Protein AF-W1WV99-F1 (afdb_monomer_lite)

Foldseek 3Di:
DVVCVVCVVVVCCQQCPPPHLNNVVVDPVDDPCVSPPDVVVVQVVVCVVVVHGDDPDPPDDDQQCPPPPLFGAADFQDPVDPVSVVVLVVLLVVLQPDAFEFEDDAPDDDDDDDWDFQAFPVDRVRGNHTYDDDDPVVVVRRQVVQQVCLVVLLPPWLLVLLVVLLVVLVVLSVCLSSLLSLCCRQLVDDSVVSRVLSSLLSVLSRNLSSCSNPPDDSVPQPAPEEDEQEEESNSQRNSQSNSCSNNSSSSYRYDGDYDPSRRRSSRVD

Sequence (269 aa):
HETLLAYLVRRLLENGANTSFVNRIADTSLPLDELVADPVTAVEKLAQQEGQTGLPHPKIPLPRDLYGHGRDNSAGLDLANEHRLASLSSALLNSALQKWQALPMLEQPVAAGEMSPVINPAEPKDIVGYVREATPREVEQALESAVNNAPIWFATPPVERAAILHRAAVLMESQMQQLIGILVREAGKTFSNAIAEVREAVDFLHYYAGQVRDDFANETHRPLGPVVCISPWNFPLAIFTGQIAAALAAGNSGLAKPAEQSPLIAAQG

Organism: NCBI:txid1403943

pLDDT: mean 95.0, std 4.79, range [64.62, 98.88]

Radius of gyration: 25.82 Å; chains: 1; bounding box: 67×62×65 Å

Secondary structure (DSSP, 8-state):
-HHHHHHHHHHHHHHHSTT-HHHHHH-TTS-HHHHS--HHHHHHHHHHHHSSTTPPPTTS--GGGTTTTS-PPPP---TT-HHHHHHHHHHHHHHHHS-EEE----SSPPPP---EEEE-TT-TT-EEEEE-PPPHHHHHHHHHHHHHHHHHHHHS-HHHHHHHHHHHHHHHHHTHHHHHHHHHHHH---HHHHHHHHHHHHHHHHHHHHHHHHH--TTT----S-EEEE--SSSTTHHHHHHHHHHHHTT--EEEE--TT-HHHHHH-

InterPro domains:
  IPR002872 Proline dehydrogenase domain [PF01619] (1-24)
  IPR015590 Aldehyde dehydrogenase domain [PF00171] (114-267)
  IPR016161 Aldehyde/histidinol dehydrogenase [SSF53720] (111-267)
  IPR016162 Aldehyde dehydrogenase, N-terminal [G3DSA:3.40.605.10] (84-268)
  IPR029041 FAD-linked oxidoreductase-like [SSF51730] (1-73)
  IPR050485 Proline metabolism enzyme [PTHR42862] (70-268)

Structure (mmCIF, N/CA/C/O backbone):
data_AF-W1WV99-F1
#
_entry.id   AF-W1WV99-F1
#
loop_
_atom_site.group_PDB
_atom_site.id
_atom_site.type_symbol
_atom_site.label_atom_id
_atom_site.label_alt_id
_atom_site.label_comp_id
_atom_site.label_asym_id
_atom_site.label_entity_id
_atom_site.label_seq_id
_atom_site.pdbx_PDB_ins_code
_atom_site.Cartn_x
_atom_site.Cartn_y
_atom_site.Cartn_z
_atom_site.occupancy
_atom_site.B_iso_or_equiv
_atom_site.auth_seq_id
_atom_site.auth_comp_id
_atom_site.auth_asym_id
_atom_site.auth_atom_id
_atom_site.pdbx_PDB_model_num
ATOM 1 N N . HIS A 1 1 ? -26.320 37.049 10.095 1.00 64.62 1 HIS A N 1
ATOM 2 C CA . HIS A 1 1 ? -27.090 35.794 9.939 1.00 64.62 1 HIS A CA 1
ATOM 3 C C . HIS A 1 1 ? -26.266 34.701 9.256 1.00 64.62 1 HIS A C 1
ATOM 5 O O . HIS A 1 1 ? -26.236 33.594 9.770 1.00 64.62 1 HIS A O 1
ATOM 11 N N . GLU A 1 2 ? -25.537 34.999 8.178 1.00 71.12 2 GLU A N 1
ATOM 12 C CA . GLU A 1 2 ? -24.730 34.022 7.419 1.00 71.12 2 GLU A CA 1
ATOM 13 C C . GLU A 1 2 ? -23.647 33.295 8.249 1.00 71.12 2 GLU A C 1
ATOM 15 O O . GLU A 1 2 ? -23.565 32.071 8.229 1.00 71.12 2 GLU A O 1
ATOM 20 N N . THR A 1 3 ? -22.898 34.011 9.094 1.00 72.44 3 THR A N 1
ATOM 21 C CA . THR A 1 3 ? -21.824 33.429 9.929 1.00 72.44 3 THR A CA 1
ATOM 22 C C . THR A 1 3 ? -22.327 32.480 11.030 1.00 72.44 3 THR A C 1
ATOM 24 O O . THR A 1 3 ? -21.606 31.578 11.449 1.00 72.44 3 THR A O 1
ATOM 27 N N . LEU A 1 4 ? -23.569 32.656 11.498 1.00 78.44 4 LEU A N 1
ATOM 28 C CA . LEU A 1 4 ? -24.210 31.785 12.497 1.00 78.44 4 LEU A CA 1
ATOM 29 C C . LEU A 1 4 ? -24.543 30.414 11.895 1.00 78.44 4 LEU A C 1
ATOM 31 O O . LEU A 1 4 ? -24.336 29.387 12.540 1.00 78.44 4 LEU A O 1
ATOM 35 N N . LEU A 1 5 ? -25.065 30.404 10.665 1.00 81.94 5 LEU A N 1
ATOM 36 C CA . LEU A 1 5 ? -25.546 29.189 10.007 1.00 81.94 5 LEU A CA 1
ATOM 37 C C . LEU A 1 5 ? -24.414 28.187 9.761 1.00 81.94 5 LEU A C 1
ATOM 39 O O . LEU A 1 5 ? -24.633 26.987 9.900 1.00 81.94 5 LEU A O 1
ATOM 43 N N . ALA A 1 6 ? -23.197 28.679 9.514 1.00 83.81 6 ALA A N 1
ATOM 44 C CA . ALA A 1 6 ? -22.012 27.850 9.298 1.00 83.81 6 ALA A CA 1
ATOM 45 C C . ALA A 1 6 ? -21.687 26.905 10.475 1.00 83.81 6 ALA A C 1
ATOM 47 O O . ALA A 1 6 ? -21.142 25.826 10.259 1.00 83.81 6 ALA A O 1
ATOM 48 N N . TYR A 1 7 ? -22.045 27.271 11.712 1.00 87.19 7 TYR A N 1
ATOM 49 C CA . TYR A 1 7 ? -21.769 26.467 12.915 1.00 87.19 7 TYR A CA 1
ATOM 50 C C . TYR A 1 7 ? -23.029 25.958 13.620 1.00 87.19 7 TYR A C 1
ATOM 52 O O . TYR A 1 7 ? -22.929 25.258 14.633 1.00 87.19 7 TYR A O 1
ATOM 60 N N . LEU A 1 8 ? -24.212 26.292 13.098 1.00 88.81 8 LEU A N 1
ATOM 61 C CA . LEU A 1 8 ? -25.483 25.996 13.749 1.00 88.81 8 LEU A CA 1
ATOM 62 C C . LEU A 1 8 ? -25.689 24.489 13.933 1.00 88.81 8 LEU A C 1
ATOM 64 O O . LEU A 1 8 ? -26.068 24.066 15.017 1.00 88.81 8 LEU A O 1
ATOM 68 N N . VAL A 1 9 ? -25.367 23.669 12.927 1.00 88.62 9 VAL A N 1
ATOM 69 C CA . VAL A 1 9 ? -25.530 22.205 13.010 1.00 88.62 9 VAL A CA 1
ATOM 70 C C . VAL A 1 9 ? -24.693 21.610 14.144 1.00 88.62 9 VAL A C 1
ATOM 72 O O . VAL A 1 9 ? -25.219 20.847 14.949 1.00 88.62 9 VAL A O 1
ATOM 75 N N . ARG A 1 10 ? -23.418 22.006 14.282 1.00 90.31 10 ARG A N 1
ATOM 76 C CA . ARG A 1 10 ? -22.571 21.543 15.396 1.00 90.31 10 ARG A CA 1
ATOM 77 C C . ARG A 1 10 ? -23.160 21.960 16.743 1.00 90.31 10 ARG A C 1
ATOM 79 O O . ARG A 1 10 ? -23.242 21.141 17.650 1.00 90.31 10 ARG A O 1
ATOM 86 N N . ARG A 1 11 ? -23.630 23.207 16.848 1.00 88.00 11 ARG A N 1
ATOM 87 C CA . ARG A 1 11 ? -24.239 23.737 18.076 1.00 88.00 11 ARG A CA 1
ATOM 88 C C . ARG A 1 11 ? -25.535 23.014 18.456 1.00 88.00 11 ARG A C 1
ATOM 90 O O . ARG A 1 11 ? -25.814 22.844 19.639 1.00 88.00 11 ARG A O 1
ATOM 97 N N . LEU A 1 12 ? -26.317 22.589 17.465 1.00 88.88 12 LEU A N 1
ATOM 98 C CA . LEU A 1 12 ? -27.511 21.774 17.682 1.00 88.88 12 LEU A CA 1
ATOM 99 C C . LEU A 1 12 ? -27.139 20.363 18.149 1.00 88.88 12 LEU A C 1
ATOM 101 O O . LEU A 1 12 ? -27.762 19.863 19.076 1.00 88.88 12 LEU A O 1
ATOM 105 N N . LEU A 1 13 ? -26.095 19.748 17.583 1.00 89.06 13 LEU A N 1
ATOM 106 C CA . LEU A 1 13 ? -25.625 18.425 18.010 1.00 89.06 13 LEU A CA 1
ATOM 107 C C . LEU A 1 13 ? -25.079 18.417 19.447 1.00 89.06 13 LEU A C 1
ATOM 109 O O . LEU A 1 13 ? -25.306 17.443 20.160 1.00 89.06 13 LEU A O 1
ATOM 113 N N . GLU A 1 14 ? -24.431 19.499 19.898 1.00 87.75 14 GLU A N 1
ATOM 114 C CA . GLU A 1 14 ? -23.947 19.644 21.286 1.00 87.75 14 GLU A CA 1
ATOM 115 C C . GLU A 1 14 ? -25.072 19.412 22.319 1.00 87.75 14 GLU A C 1
ATOM 117 O O . GLU A 1 14 ? -24.870 18.748 23.337 1.00 87.75 14 GLU A O 1
ATOM 122 N N . ASN A 1 15 ? -26.281 19.909 22.035 1.00 87.69 15 ASN A N 1
ATOM 123 C CA . ASN A 1 15 ? -27.416 19.850 22.962 1.00 87.69 15 ASN A CA 1
ATOM 124 C C . ASN A 1 15 ? -28.515 18.858 22.559 1.00 87.69 15 ASN A C 1
ATOM 126 O O . ASN A 1 15 ? -29.364 18.546 23.384 1.00 87.69 15 ASN A O 1
ATOM 130 N N . GLY A 1 16 ? -28.513 18.377 21.314 1.00 85.50 16 GLY A N 1
ATOM 131 C CA . GLY A 1 16 ? -29.555 17.515 20.748 1.00 85.50 16 GLY A CA 1
ATOM 132 C C . GLY A 1 16 ? -29.172 16.040 20.622 1.00 85.50 16 GLY A C 1
ATOM 133 O O . GLY A 1 16 ? -29.982 15.242 20.163 1.00 85.50 16 GLY A O 1
ATOM 134 N N . ALA A 1 17 ? -27.948 15.651 20.990 1.00 87.94 17 ALA A N 1
ATOM 135 C CA . ALA A 1 17 ? -27.555 14.243 21.000 1.00 87.94 17 ALA A CA 1
ATOM 136 C C . ALA A 1 17 ? -28.306 13.451 22.088 1.00 87.94 17 ALA A C 1
ATOM 138 O O . ALA A 1 17 ? -28.553 13.966 23.176 1.00 87.94 17 ALA A O 1
ATOM 139 N N . ASN A 1 18 ? -28.587 12.164 21.845 1.00 86.31 18 ASN A N 1
ATOM 140 C CA . ASN A 1 18 ? -29.279 11.284 22.806 1.00 86.31 18 ASN A CA 1
ATOM 141 C C . ASN A 1 18 ? -28.578 11.193 24.173 1.00 86.31 18 ASN A C 1
ATOM 143 O O . ASN A 1 18 ? -29.222 10.976 25.193 1.00 86.31 18 ASN A O 1
ATOM 147 N N . THR A 1 19 ? -27.258 11.373 24.199 1.00 86.19 19 THR A N 1
ATOM 148 C CA . THR A 1 19 ? -26.443 11.374 25.419 1.00 86.19 19 THR A CA 1
ATOM 149 C C . THR A 1 19 ? -26.294 12.762 26.053 1.00 86.19 19 THR A C 1
ATOM 151 O O . THR A 1 19 ? -25.764 12.860 27.158 1.00 86.19 19 THR A O 1
ATOM 154 N N . SER A 1 20 ? -26.753 13.833 25.393 1.00 90.50 20 SER A N 1
ATOM 155 C CA . SER A 1 20 ? -26.652 15.204 25.899 1.00 90.50 20 SER A CA 1
ATOM 156 C C . SER A 1 20 ? -27.631 15.444 27.043 1.00 90.50 20 SER A C 1
ATOM 158 O O . SER A 1 20 ? -28.805 15.084 26.961 1.00 90.50 20 SER A O 1
ATOM 160 N N . PHE A 1 21 ? -27.163 16.109 28.099 1.00 89.06 21 PHE A N 1
ATOM 161 C CA . PHE A 1 21 ? -27.989 16.444 29.257 1.00 89.06 21 PHE A CA 1
ATOM 162 C C . PHE A 1 21 ? -29.213 17.289 28.875 1.00 89.06 21 PHE A C 1
ATOM 164 O O . PHE A 1 21 ? -30.310 17.014 29.347 1.00 89.06 21 PHE A O 1
ATOM 171 N N . VAL A 1 22 ? -29.047 18.278 27.985 1.00 88.12 22 VAL A N 1
ATOM 172 C CA . VAL A 1 22 ? -30.139 19.171 27.550 1.00 88.12 22 VAL A CA 1
ATOM 173 C C . VAL A 1 22 ? -31.230 18.406 26.796 1.00 88.12 22 VAL A C 1
ATOM 175 O O . VAL A 1 22 ? -32.411 18.688 26.972 1.00 88.12 22 VAL A O 1
ATOM 178 N N . ASN A 1 23 ? -30.854 17.406 25.997 1.00 87.75 23 ASN A N 1
ATOM 179 C CA . ASN A 1 23 ? -31.823 16.538 25.338 1.00 87.75 23 ASN A CA 1
ATOM 180 C C . ASN A 1 23 ? -32.520 15.613 26.348 1.00 87.75 23 ASN A C 1
ATOM 182 O O . ASN A 1 23 ? -33.738 15.477 26.331 1.00 87.75 23 ASN A O 1
ATOM 186 N N . ARG A 1 24 ? -31.754 15.018 27.272 1.00 88.44 24 ARG A N 1
ATOM 187 C CA . ARG A 1 24 ? -32.279 14.072 28.267 1.00 88.44 24 ARG A CA 1
ATOM 188 C C . ARG A 1 24 ? -33.188 14.729 29.313 1.00 88.44 24 ARG A C 1
ATOM 190 O O . ARG A 1 24 ? -34.138 14.095 29.742 1.00 88.44 24 ARG A O 1
ATOM 197 N N . ILE A 1 25 ? -32.948 15.984 29.705 1.00 89.31 25 ILE A N 1
ATOM 198 C CA . ILE A 1 25 ? -33.825 16.709 30.648 1.00 89.31 25 ILE A CA 1
ATOM 199 C C . ILE A 1 25 ? -35.161 17.119 30.011 1.00 89.31 25 ILE A C 1
ATOM 201 O O . ILE A 1 25 ? -36.158 17.275 30.712 1.00 89.31 25 ILE A O 1
ATOM 205 N N . ALA A 1 26 ? -35.188 17.302 28.688 1.00 87.00 26 ALA A N 1
ATOM 206 C CA . ALA A 1 26 ? -36.416 17.577 27.948 1.00 87.00 26 ALA A CA 1
ATOM 207 C C . ALA A 1 26 ? -37.270 16.311 27.740 1.00 87.00 26 ALA A C 1
ATOM 209 O O . ALA A 1 26 ? -38.468 16.420 27.472 1.00 87.00 26 ALA A O 1
ATOM 210 N N . ASP A 1 27 ? -36.675 15.123 27.873 1.00 87.56 27 ASP A N 1
ATOM 211 C CA . ASP A 1 27 ? -37.365 13.843 27.759 1.00 87.56 27 ASP A CA 1
ATOM 212 C C . ASP A 1 27 ? -38.052 13.464 29.079 1.00 87.56 27 ASP A C 1
ATOM 214 O O . ASP A 1 27 ? -37.446 12.945 30.016 1.00 87.56 27 ASP A O 1
ATOM 218 N N . THR A 1 28 ? -39.364 13.689 29.135 1.00 86.94 28 THR A N 1
ATOM 219 C CA . THR A 1 28 ? -40.200 13.381 30.305 1.00 86.94 28 THR A CA 1
ATOM 220 C C . THR A 1 28 ? -40.332 11.885 30.615 1.00 86.94 28 THR A C 1
ATOM 222 O O . THR A 1 28 ? -40.925 11.538 31.634 1.00 86.94 28 THR A O 1
ATOM 225 N N . SER A 1 29 ? -39.838 10.995 29.745 1.00 90.94 29 SER A N 1
ATOM 226 C CA . SER A 1 29 ? -39.861 9.546 29.980 1.00 90.94 29 SER A CA 1
ATOM 227 C C . SER A 1 29 ? -38.686 9.043 30.829 1.00 90.94 29 SER A C 1
ATOM 229 O O . SER A 1 29 ? -38.757 7.928 31.350 1.00 90.94 29 SER A O 1
ATOM 231 N N . LEU A 1 30 ? -37.632 9.851 31.010 1.00 85.25 30 LEU A N 1
ATOM 232 C CA . LEU A 1 30 ? -36.450 9.477 31.786 1.00 85.25 30 LEU A CA 1
ATOM 233 C C . LEU A 1 30 ? -36.628 9.773 33.289 1.00 85.25 30 LEU A C 1
ATOM 235 O O . LEU A 1 30 ? -37.043 10.876 33.656 1.00 85.25 30 LEU A O 1
ATOM 239 N N . PRO A 1 31 ? -36.276 8.834 34.189 1.00 90.06 31 PRO A N 1
ATOM 240 C CA . PRO A 1 31 ? -36.283 9.083 35.628 1.00 90.06 31 PRO A CA 1
ATOM 241 C C . PRO A 1 31 ? -35.288 10.180 36.025 1.00 90.06 31 PRO A C 1
ATOM 243 O O . PRO A 1 31 ? -34.151 10.204 35.552 1.00 90.06 31 PRO A O 1
ATOM 246 N N . LEU A 1 32 ? -35.677 11.047 36.967 1.00 86.88 32 LEU A N 1
ATOM 247 C CA . LEU A 1 32 ? -34.812 12.133 37.444 1.00 86.88 32 LEU A CA 1
ATOM 248 C C . LEU A 1 32 ? -33.507 11.603 38.065 1.00 86.88 32 LEU A C 1
ATOM 250 O O . LEU A 1 32 ? -32.446 12.188 37.855 1.00 86.88 32 LEU A O 1
ATOM 254 N N . ASP A 1 33 ? -33.583 10.468 38.764 1.00 88.69 33 ASP A N 1
ATOM 255 C CA . ASP A 1 33 ? -32.438 9.804 39.400 1.00 88.69 33 ASP A CA 1
ATOM 256 C C . ASP A 1 33 ? -31.357 9.392 38.384 1.00 88.69 33 ASP A C 1
ATOM 258 O O . ASP A 1 33 ? -30.172 9.397 38.709 1.00 88.69 33 ASP A O 1
ATOM 262 N N . GLU A 1 34 ? -31.727 9.103 37.129 1.00 86.31 34 GLU A N 1
ATOM 263 C CA . GLU A 1 34 ? -30.762 8.794 36.063 1.00 86.31 34 GLU A CA 1
ATOM 264 C C . GLU A 1 34 ? -30.042 10.034 35.514 1.00 86.31 34 GLU A C 1
ATOM 266 O O . GLU A 1 34 ? -28.968 9.911 34.916 1.00 86.31 34 GLU A O 1
ATOM 271 N N . LEU A 1 35 ? -30.632 11.223 35.667 1.00 86.19 35 LEU A N 1
ATOM 272 C CA . LEU A 1 35 ? -30.038 12.491 35.228 1.00 86.19 35 LEU A CA 1
ATOM 273 C C . LEU A 1 35 ? -29.029 13.031 36.243 1.00 86.19 35 LEU A C 1
ATOM 275 O O . LEU A 1 35 ? -28.089 13.721 35.854 1.00 86.19 35 LEU A O 1
ATOM 279 N N . VAL A 1 36 ? -29.231 12.722 37.527 1.00 90.75 36 VAL A N 1
ATOM 280 C CA . VAL A 1 36 ? -28.362 13.143 38.639 1.00 90.75 36 VAL A CA 1
ATOM 281 C C . VAL A 1 36 ? -27.424 12.033 39.120 1.00 90.75 36 VAL A C 1
ATOM 283 O O . VAL A 1 36 ? -26.732 12.206 40.123 1.00 90.75 36 VAL A O 1
ATOM 286 N N . ALA A 1 37 ? -27.397 10.897 38.416 1.00 90.88 37 ALA A N 1
ATOM 287 C CA . ALA A 1 37 ? -26.504 9.788 38.715 1.00 90.88 37 ALA A CA 1
ATOM 288 C C . ALA A 1 37 ? -25.034 10.232 38.660 1.00 90.88 37 ALA A C 1
ATOM 290 O O . ALA A 1 37 ? -24.609 10.915 37.726 1.00 90.88 37 ALA A O 1
ATOM 291 N N . ASP A 1 38 ? -24.251 9.808 39.652 1.00 94.62 38 ASP A N 1
ATOM 292 C CA . ASP A 1 38 ? -22.822 10.102 39.711 1.00 94.62 38 ASP A CA 1
ATOM 293 C C . ASP A 1 38 ? -22.061 9.337 38.605 1.00 94.62 38 ASP A C 1
ATOM 295 O O . ASP A 1 38 ? -22.047 8.097 38.611 1.00 94.62 38 ASP A O 1
ATOM 299 N N . PRO A 1 39 ? -21.404 10.040 37.660 1.00 93.25 39 PRO A N 1
ATOM 300 C CA . PRO A 1 39 ? -20.663 9.397 36.583 1.00 93.25 39 PRO A CA 1
ATOM 301 C C . PRO A 1 39 ? -19.473 8.569 37.084 1.00 93.25 39 PRO A C 1
ATOM 303 O O . PRO A 1 39 ? -19.094 7.617 36.405 1.00 93.25 39 PRO A O 1
ATOM 306 N N . VAL A 1 40 ? -18.900 8.876 38.255 1.00 95.12 40 VAL A N 1
ATOM 307 C CA . VAL A 1 40 ? -17.794 8.089 38.828 1.00 95.12 40 VAL A CA 1
ATOM 308 C C . VAL A 1 40 ? -18.295 6.702 39.215 1.00 95.12 40 VAL A C 1
ATOM 310 O O . VAL A 1 40 ? -17.784 5.702 38.713 1.00 95.12 40 VAL A O 1
ATOM 313 N N . THR A 1 41 ? -19.373 6.641 40.001 1.00 94.25 41 THR A N 1
ATOM 314 C CA . THR A 1 41 ? -20.023 5.377 40.378 1.00 94.25 41 THR A CA 1
ATOM 315 C C . THR A 1 41 ? -20.473 4.572 39.147 1.00 94.25 41 THR A C 1
ATOM 317 O O . THR A 1 41 ? -20.348 3.345 39.112 1.00 94.25 41 THR A O 1
ATOM 320 N N . ALA A 1 42 ? -20.977 5.242 38.103 1.00 91.69 42 ALA A N 1
ATOM 321 C CA . ALA A 1 42 ? -21.374 4.582 36.859 1.00 91.69 42 ALA A CA 1
ATOM 322 C C . ALA A 1 42 ? -20.183 3.926 36.136 1.00 91.69 42 ALA A C 1
ATOM 324 O O . ALA A 1 42 ? -20.289 2.779 35.697 1.00 91.69 42 ALA A O 1
ATOM 325 N N . VAL A 1 43 ? -19.046 4.623 36.051 1.00 93.81 43 VAL A N 1
ATOM 326 C CA . VAL A 1 43 ? -17.809 4.095 35.454 1.00 93.81 43 VAL A CA 1
ATOM 327 C C . VAL A 1 43 ? -17.241 2.938 36.277 1.00 93.81 43 VAL A C 1
ATOM 329 O O . VAL A 1 43 ? -16.825 1.938 35.699 1.00 93.81 43 VAL A O 1
ATOM 332 N N . GLU A 1 44 ? -17.266 3.016 37.608 1.00 94.50 44 GLU A N 1
ATOM 333 C CA . GLU A 1 44 ? -16.823 1.921 38.483 1.00 94.50 44 GLU A CA 1
ATOM 334 C C . GLU A 1 44 ? -17.686 0.664 38.317 1.00 94.50 44 GLU A C 1
ATOM 336 O O . GLU A 1 44 ? -17.164 -0.451 38.246 1.00 94.50 44 GLU A O 1
ATOM 341 N N . LYS A 1 45 ? -19.008 0.830 38.197 1.00 93.12 45 LYS A N 1
ATOM 342 C CA . LYS A 1 45 ? -19.931 -0.282 37.947 1.00 93.12 45 LYS A CA 1
ATOM 343 C C . LYS A 1 45 ? -19.694 -0.920 36.577 1.00 93.12 45 LYS A C 1
ATOM 345 O O . LYS A 1 45 ? -19.688 -2.146 36.485 1.00 93.12 45 LYS A O 1
ATOM 350 N N . LEU A 1 46 ? -19.480 -0.113 35.536 1.00 92.06 46 LEU A N 1
ATOM 351 C CA . LEU A 1 46 ? -19.108 -0.613 34.208 1.00 92.06 46 LEU A CA 1
ATOM 352 C C . LEU A 1 46 ? -17.784 -1.376 34.267 1.00 92.06 46 LEU A C 1
ATOM 354 O O . LEU A 1 46 ? -17.717 -2.499 33.787 1.00 92.06 46 LEU A O 1
ATOM 358 N N . ALA A 1 47 ? -16.775 -0.844 34.958 1.00 93.38 47 ALA A N 1
ATOM 359 C CA . ALA A 1 47 ? -15.492 -1.519 35.125 1.00 93.38 47 ALA A CA 1
ATOM 360 C C . ALA A 1 47 ? -15.618 -2.885 35.821 1.00 93.38 47 ALA A C 1
ATOM 362 O O . ALA A 1 47 ? -14.939 -3.834 35.436 1.00 93.38 47 ALA A O 1
ATOM 363 N N . GLN A 1 48 ? -16.506 -3.021 36.815 1.00 93.62 48 GLN A N 1
ATOM 364 C CA . GLN A 1 48 ? -16.791 -4.313 37.454 1.00 93.62 48 GLN A CA 1
ATOM 365 C C . GLN A 1 48 ? -17.460 -5.312 36.500 1.00 93.62 48 GLN A C 1
ATOM 367 O O . GLN A 1 48 ? -17.196 -6.508 36.589 1.00 93.62 48 GLN A O 1
ATOM 372 N N . GLN A 1 49 ? -18.329 -4.837 35.604 1.00 92.25 49 GLN A N 1
ATOM 373 C CA . GLN A 1 49 ? -19.031 -5.675 34.626 1.00 92.25 49 GLN A CA 1
ATOM 374 C C . GLN A 1 49 ? -18.129 -6.085 33.460 1.00 92.25 49 GLN A C 1
ATOM 376 O O . GLN A 1 49 ? -18.173 -7.227 33.011 1.00 92.25 49 GLN A O 1
ATOM 381 N N . GLU A 1 50 ? -17.319 -5.150 32.977 1.00 91.56 50 GLU A N 1
ATOM 382 C CA . GLU A 1 50 ? -16.454 -5.306 31.810 1.00 91.56 50 GLU A CA 1
ATOM 383 C C . GLU A 1 50 ? -15.069 -5.867 32.170 1.00 91.56 50 GLU A C 1
ATOM 385 O O . GLU A 1 50 ? -14.310 -6.275 31.295 1.00 91.56 50 GLU A O 1
ATOM 390 N N . GLY A 1 51 ? -14.730 -5.911 33.462 1.00 93.00 51 GLY A N 1
ATOM 391 C CA . GLY A 1 51 ? -13.455 -6.411 33.979 1.00 93.00 51 GLY A CA 1
ATOM 392 C C . GLY A 1 51 ? -12.300 -5.408 33.908 1.00 93.00 51 GLY A C 1
ATOM 393 O O . GLY A 1 51 ? -11.212 -5.705 34.403 1.00 93.00 51 GLY A O 1
ATOM 394 N N . GLN A 1 52 ? -12.511 -4.224 33.324 1.00 93.69 52 GLN A N 1
ATOM 395 C CA . GLN A 1 52 ? -11.511 -3.164 33.218 1.00 93.69 52 GLN A CA 1
ATOM 396 C C . GLN A 1 52 ? -12.167 -1.782 33.107 1.00 93.69 52 GLN A C 1
ATOM 398 O O . GLN A 1 52 ? -13.184 -1.610 32.444 1.00 93.69 52 GLN A O 1
ATOM 403 N N . THR A 1 53 ? -11.550 -0.769 33.715 1.00 93.25 53 THR A N 1
ATOM 404 C CA . THR A 1 53 ? -11.988 0.626 33.580 1.00 93.25 53 THR A CA 1
ATOM 405 C C . THR A 1 53 ? -11.559 1.225 32.241 1.00 93.25 53 THR A C 1
ATOM 407 O O . THR A 1 53 ? -10.387 1.150 31.875 1.00 93.25 53 THR A O 1
ATOM 410 N N . GLY A 1 54 ? -12.483 1.916 31.565 1.00 91.38 54 GLY A N 1
ATOM 411 C CA . GLY A 1 54 ? -12.166 2.779 30.422 1.00 91.38 54 GLY A CA 1
ATOM 412 C C . GLY A 1 54 ? -11.988 2.046 29.093 1.00 91.38 54 GLY A C 1
ATOM 413 O O . GLY A 1 54 ? -11.193 2.489 28.262 1.00 91.38 54 GLY A O 1
ATOM 414 N N . LEU A 1 55 ? -12.702 0.937 28.884 1.00 92.44 55 LEU A N 1
ATOM 415 C CA . LEU A 1 55 ? -12.713 0.264 27.589 1.00 92.44 55 LEU A CA 1
ATOM 416 C C . LEU A 1 55 ? -13.319 1.163 26.491 1.00 92.44 55 LEU A C 1
ATOM 418 O O . LEU A 1 55 ? -14.217 1.968 26.763 1.00 92.44 55 LEU A O 1
ATOM 422 N N . PRO A 1 56 ? -12.855 1.038 25.233 1.00 92.25 56 PRO A N 1
ATOM 423 C CA . PRO A 1 56 ? -13.489 1.701 24.100 1.00 92.25 56 PRO A CA 1
ATOM 424 C C . PRO A 1 56 ? -14.954 1.285 23.951 1.00 92.25 56 PRO A C 1
ATOM 426 O O . PRO A 1 56 ? -15.329 0.145 24.220 1.00 92.25 56 PRO A O 1
ATOM 429 N N . HIS A 1 57 ? -15.786 2.198 23.451 1.00 92.31 57 HIS A N 1
ATOM 430 C CA . HIS A 1 57 ? -17.194 1.901 23.215 1.00 92.31 57 HIS A CA 1
ATOM 431 C C . HIS A 1 57 ? -17.345 0.768 22.174 1.00 92.31 57 HIS A C 1
ATOM 433 O O . HIS A 1 57 ? -16.853 0.917 21.054 1.00 92.31 57 HIS A O 1
ATOM 439 N N . PRO A 1 58 ? -18.099 -0.316 22.449 1.00 90.56 58 PRO A N 1
ATOM 440 C CA . PRO A 1 58 ? -18.105 -1.532 21.619 1.00 90.56 58 PRO A CA 1
ATOM 441 C C . PRO A 1 58 ? -18.668 -1.334 20.204 1.00 90.56 58 PRO A C 1
ATOM 443 O O . PRO A 1 58 ? -18.460 -2.161 19.324 1.00 90.56 58 PRO A O 1
ATOM 446 N N . LYS A 1 59 ? -19.400 -0.237 19.971 1.00 93.81 59 LYS A N 1
ATOM 447 C CA . LYS A 1 59 ? -19.933 0.134 18.645 1.00 93.81 59 LYS A CA 1
ATOM 448 C C . LYS A 1 59 ? -19.045 1.104 17.858 1.00 93.81 59 LYS A C 1
ATOM 450 O O . LYS A 1 59 ? -19.456 1.549 16.792 1.00 93.81 59 LYS A O 1
ATOM 455 N N . ILE A 1 60 ? -17.890 1.491 18.397 1.00 95.31 60 ILE A N 1
ATOM 456 C CA . ILE A 1 60 ? -16.943 2.389 17.730 1.00 95.31 60 ILE A CA 1
ATOM 457 C C . ILE A 1 60 ? -15.662 1.584 17.491 1.00 95.31 60 ILE A C 1
ATOM 459 O O . ILE A 1 60 ? -14.863 1.448 18.417 1.00 95.31 60 ILE A O 1
ATOM 463 N N . PRO A 1 61 ? -15.472 1.010 16.289 1.00 95.56 61 PRO A N 1
ATOM 464 C CA . PRO A 1 61 ? -14.265 0.253 15.996 1.00 95.56 61 PRO A CA 1
ATOM 465 C C . PRO A 1 61 ? -13.040 1.168 16.052 1.00 95.56 61 PRO A C 1
ATOM 467 O O . PRO A 1 61 ? -13.098 2.339 15.659 1.00 95.56 61 PRO A O 1
ATOM 470 N N . LEU A 1 62 ? -11.915 0.626 16.518 1.00 96.31 62 LEU A N 1
ATOM 471 C CA . LEU A 1 62 ? -10.633 1.310 16.389 1.00 96.31 62 LEU A CA 1
ATOM 472 C C . LEU A 1 62 ? -10.278 1.451 14.901 1.00 96.31 62 LEU A C 1
ATOM 474 O O . LEU A 1 62 ? -10.690 0.616 14.095 1.00 96.31 62 LEU A O 1
ATOM 478 N N . PRO A 1 63 ? -9.469 2.454 14.508 1.00 97.00 63 PRO A N 1
ATOM 479 C CA . PRO A 1 63 ? -9.096 2.635 13.108 1.00 97.00 63 PRO A CA 1
ATOM 480 C C . PRO A 1 63 ? -8.499 1.384 12.453 1.00 97.00 63 PRO A C 1
ATOM 482 O O . PRO A 1 63 ? -8.780 1.145 11.283 1.00 97.00 63 PRO A O 1
ATOM 485 N N . ARG A 1 64 ? -7.716 0.580 13.192 1.00 96.19 64 ARG A N 1
ATOM 486 C CA . ARG A 1 64 ? -7.128 -0.678 12.695 1.00 96.19 64 ARG A CA 1
ATOM 487 C C . ARG A 1 64 ? -8.187 -1.737 12.372 1.00 96.19 64 ARG A C 1
ATOM 489 O O . ARG A 1 64 ? -8.042 -2.448 11.383 1.00 96.19 64 ARG A O 1
ATOM 496 N N . ASP A 1 65 ? -9.272 -1.750 13.139 1.00 96.44 65 ASP A N 1
ATOM 497 C CA . ASP A 1 65 ? -10.327 -2.768 13.107 1.00 96.44 65 ASP A CA 1
ATOM 498 C C . ASP A 1 65 ? -11.537 -2.332 12.266 1.00 96.44 65 ASP A C 1
ATOM 500 O O . ASP A 1 65 ? -12.612 -2.927 12.348 1.00 96.44 65 ASP A O 1
ATOM 504 N N . LEU A 1 66 ? -11.386 -1.278 11.452 1.00 97.00 66 LEU A N 1
ATOM 505 C CA . LEU A 1 66 ? -12.476 -0.668 10.682 1.00 97.00 66 LEU A CA 1
ATOM 506 C C . LEU A 1 66 ? -13.244 -1.677 9.809 1.00 97.00 66 LEU A C 1
ATOM 508 O O . LEU A 1 66 ? -14.441 -1.504 9.590 1.00 97.00 66 LEU A O 1
ATOM 512 N N . TYR A 1 67 ? -12.571 -2.727 9.328 1.00 95.75 67 TYR A N 1
ATOM 513 C CA . TYR A 1 67 ? -13.156 -3.761 8.467 1.00 95.75 67 TYR A CA 1
ATOM 514 C C . TYR A 1 67 ? -13.436 -5.089 9.197 1.00 95.75 67 TYR A C 1
ATOM 516 O O . TYR A 1 67 ? -13.704 -6.108 8.553 1.00 95.75 67 TYR A O 1
ATOM 524 N N . GLY A 1 68 ? -13.394 -5.094 10.535 1.00 91.69 68 GLY A N 1
ATOM 525 C CA . GLY A 1 68 ? -13.665 -6.268 11.364 1.00 91.69 68 GLY A CA 1
ATOM 526 C C . GLY A 1 68 ? -12.757 -7.456 11.028 1.00 91.69 68 GLY A C 1
ATOM 527 O O . GLY A 1 68 ? -11.558 -7.302 10.831 1.00 91.69 68 GLY A O 1
ATOM 528 N N . HIS A 1 69 ? -13.335 -8.656 10.930 1.00 86.69 69 HIS A N 1
ATOM 529 C CA . HIS A 1 69 ? -12.588 -9.888 10.641 1.00 86.69 69 HIS A CA 1
ATOM 530 C C . HIS A 1 69 ? -12.170 -10.055 9.168 1.00 86.69 69 HIS A C 1
ATOM 532 O O . HIS A 1 69 ? -11.476 -11.017 8.846 1.00 86.69 69 HIS A O 1
ATOM 538 N N . GLY A 1 70 ? -12.601 -9.164 8.266 1.00 88.00 70 GLY A N 1
ATOM 539 C CA . GLY A 1 70 ? -12.306 -9.294 6.836 1.00 88.00 70 GLY A CA 1
ATOM 540 C C . GLY A 1 70 ? -10.831 -9.039 6.529 1.00 88.00 70 GLY A C 1
ATOM 541 O O . GLY A 1 70 ? -10.168 -9.864 5.892 1.00 88.00 70 GLY A O 1
ATOM 542 N N . ARG A 1 71 ? -10.319 -7.900 7.010 1.00 93.44 71 ARG A N 1
ATOM 543 C CA . ARG A 1 71 ? -8.922 -7.481 6.869 1.00 93.44 71 ARG A CA 1
ATOM 544 C C . ARG A 1 71 ? -8.561 -6.386 7.867 1.00 93.44 71 ARG A C 1
ATOM 546 O O . ARG A 1 71 ? -9.418 -5.618 8.294 1.00 93.44 71 ARG A O 1
ATOM 553 N N . ASP A 1 72 ? -7.269 -6.235 8.096 1.00 94.75 72 ASP A N 1
ATOM 554 C CA . ASP A 1 72 ? -6.718 -5.081 8.789 1.00 94.75 72 ASP A CA 1
ATOM 555 C C . ASP A 1 72 ? -6.812 -3.816 7.919 1.00 94.75 72 ASP A C 1
ATOM 557 O O . ASP A 1 72 ? -6.658 -3.859 6.691 1.00 94.75 72 ASP A O 1
ATOM 561 N N . ASN A 1 73 ? -7.054 -2.672 8.560 1.00 98.12 73 ASN A N 1
ATOM 562 C CA . ASN A 1 73 ? -6.887 -1.361 7.937 1.00 98.12 73 ASN A CA 1
ATOM 563 C C . ASN A 1 73 ? -5.426 -0.900 8.040 1.00 98.12 73 ASN A C 1
ATOM 565 O O . ASN A 1 73 ? -4.806 -1.024 9.101 1.00 98.12 73 ASN A O 1
ATOM 569 N N . SER A 1 74 ? -4.891 -0.308 6.974 1.00 98.25 74 SER A N 1
ATOM 570 C CA . SER A 1 74 ? -3.542 0.263 6.986 1.00 98.25 74 SER A CA 1
ATOM 571 C C . SER A 1 74 ? -3.375 1.331 8.080 1.00 98.25 74 SER A C 1
ATOM 573 O O . SER A 1 74 ? -4.223 2.216 8.262 1.00 98.25 74 SER A O 1
ATOM 575 N N . ALA A 1 75 ? -2.264 1.274 8.811 1.00 97.62 75 ALA A N 1
ATOM 576 C CA . ALA A 1 75 ? -1.886 2.268 9.805 1.00 97.62 75 ALA A CA 1
ATOM 577 C C . ALA A 1 75 ? -1.320 3.522 9.126 1.00 97.62 75 ALA A C 1
ATOM 579 O O . ALA A 1 75 ? -0.619 3.445 8.123 1.00 97.62 75 ALA A O 1
ATOM 580 N N . GLY A 1 76 ? -1.615 4.697 9.679 1.00 96.75 76 GLY A N 1
ATOM 581 C CA . GLY A 1 76 ? -1.006 5.955 9.250 1.00 96.75 76 GLY A CA 1
ATOM 582 C C . GLY A 1 76 ? 0.097 6.430 10.185 1.00 96.75 76 GLY A C 1
ATOM 583 O O . GLY A 1 76 ? 0.436 5.783 11.175 1.00 96.75 76 GLY A O 1
ATOM 584 N N . LEU A 1 77 ? 0.608 7.622 9.890 1.00 97.19 77 LEU A N 1
ATOM 585 C CA . LEU A 1 77 ? 1.540 8.338 10.748 1.00 97.19 77 LEU A CA 1
ATOM 586 C C . LEU A 1 77 ? 0.938 9.693 11.125 1.00 97.19 77 LEU A C 1
ATOM 588 O O . LEU A 1 77 ? 0.590 10.487 10.253 1.00 97.19 77 LEU A O 1
ATOM 592 N N . ASP A 1 78 ? 0.808 9.945 12.424 1.00 97.56 78 ASP A N 1
ATOM 593 C CA . ASP A 1 78 ? 0.307 11.219 12.937 1.00 97.56 78 ASP A CA 1
ATOM 594 C C . ASP A 1 78 ? 1.405 12.290 12.881 1.00 97.56 78 ASP A C 1
ATOM 596 O O . ASP A 1 78 ? 2.353 12.270 13.669 1.00 97.56 78 ASP A O 1
ATOM 600 N N . LEU A 1 79 ? 1.266 13.225 11.941 1.00 97.19 79 LEU A N 1
ATOM 601 C CA . LEU A 1 79 ? 2.197 14.338 11.745 1.00 97.19 79 LEU A CA 1
ATOM 602 C C . LEU A 1 79 ? 2.016 15.477 12.762 1.00 97.19 79 LEU A C 1
ATOM 604 O O . LEU A 1 79 ? 2.801 16.417 12.737 1.00 97.19 79 LEU A O 1
ATOM 608 N N . ALA A 1 80 ? 1.017 15.418 13.648 1.00 97.69 80 ALA A N 1
ATOM 609 C CA . ALA A 1 80 ? 0.878 16.352 14.769 1.00 97.69 80 ALA A CA 1
ATOM 610 C C . ALA A 1 80 ? 1.557 15.840 16.055 1.00 97.69 80 ALA A C 1
ATOM 612 O O . ALA A 1 80 ? 1.595 16.546 17.062 1.00 97.69 80 ALA A O 1
ATOM 613 N N . ASN A 1 81 ? 2.093 14.615 16.042 1.00 98.12 81 ASN A N 1
ATOM 614 C CA . ASN A 1 81 ? 2.750 14.004 17.190 1.00 98.12 81 ASN A CA 1
ATOM 615 C C . ASN A 1 81 ? 4.275 14.187 17.123 1.00 98.12 81 ASN A C 1
ATOM 617 O O . ASN A 1 81 ? 4.945 13.593 16.279 1.00 98.12 81 ASN A O 1
ATOM 621 N N . GLU A 1 82 ? 4.840 14.938 18.069 1.00 97.94 82 GLU A N 1
ATOM 622 C CA . GLU A 1 82 ? 6.276 15.262 18.109 1.00 97.94 82 GLU A CA 1
ATOM 623 C C . GLU A 1 82 ? 7.192 14.031 18.182 1.00 97.94 82 GLU A C 1
ATOM 625 O O . GLU A 1 82 ? 8.247 13.992 17.549 1.00 97.94 82 GLU A O 1
ATOM 630 N N . HIS A 1 83 ? 6.788 12.970 18.888 1.00 97.69 83 HIS A N 1
ATOM 631 C CA . HIS A 1 83 ? 7.573 11.732 18.925 1.00 97.69 83 HIS A CA 1
ATOM 632 C C . HIS A 1 83 ? 7.592 11.034 17.561 1.00 97.69 83 HIS A C 1
ATOM 634 O O . HIS A 1 83 ? 8.617 10.481 17.152 1.00 97.69 83 HIS A O 1
ATOM 640 N N . ARG A 1 84 ? 6.469 11.071 16.833 1.00 97.12 84 ARG A N 1
ATOM 641 C CA . ARG A 1 84 ? 6.380 10.524 15.474 1.00 97.12 84 ARG A CA 1
ATOM 642 C C . ARG A 1 84 ? 7.156 11.372 14.474 1.00 97.12 84 ARG A C 1
ATOM 644 O O . ARG A 1 84 ? 7.865 10.796 13.654 1.00 97.12 84 ARG A O 1
ATOM 651 N N . LEU A 1 85 ? 7.107 12.697 14.591 1.00 97.69 85 LEU A N 1
ATOM 652 C CA . LEU A 1 85 ? 7.917 13.610 13.783 1.00 97.69 85 LEU A CA 1
ATOM 653 C C . LEU A 1 85 ? 9.419 13.409 14.015 1.00 97.69 85 LEU A C 1
ATOM 655 O O . LEU A 1 85 ? 10.174 13.336 13.049 1.00 97.69 85 LEU A O 1
ATOM 659 N N . ALA A 1 86 ? 9.860 13.251 15.266 1.00 97.81 86 ALA A N 1
ATOM 660 C CA . ALA A 1 86 ? 11.265 12.995 15.588 1.00 97.81 86 ALA A CA 1
ATOM 661 C C . ALA A 1 86 ? 11.766 11.658 15.007 1.00 97.81 86 ALA A C 1
ATOM 663 O O . ALA A 1 86 ? 12.860 11.592 14.434 1.00 97.81 86 ALA A O 1
ATOM 664 N N . SER A 1 87 ? 10.945 10.602 15.101 1.00 97.44 87 SER A N 1
ATOM 665 C CA . SER A 1 87 ? 11.222 9.309 14.458 1.00 97.44 87 SER A CA 1
ATOM 666 C C . SER A 1 87 ? 11.320 9.457 12.941 1.00 97.44 87 SER A C 1
ATOM 668 O O . SER A 1 87 ? 12.305 9.015 12.350 1.00 97.44 87 SER A O 1
ATOM 670 N N . LEU A 1 88 ? 10.331 10.108 12.321 1.00 97.75 88 LEU A N 1
ATOM 671 C CA . LEU A 1 88 ? 10.285 10.309 10.877 1.00 97.75 88 LEU A CA 1
ATOM 672 C C . LEU A 1 88 ? 11.494 11.110 10.395 1.00 97.75 88 LEU A C 1
ATOM 674 O O . LEU A 1 88 ? 12.157 10.690 9.459 1.00 97.75 88 LEU A O 1
ATOM 678 N N . SER A 1 89 ? 11.826 12.215 11.061 1.00 97.81 89 SER A N 1
ATOM 679 C CA . SER A 1 89 ? 13.003 13.032 10.745 1.00 97.81 89 SER A CA 1
ATOM 680 C C . SER A 1 89 ? 14.284 12.192 10.721 1.00 97.81 89 SER A C 1
ATOM 682 O O . SER A 1 89 ? 15.045 12.238 9.754 1.00 97.81 89 SER A O 1
ATOM 684 N N . SER A 1 90 ? 14.478 11.337 11.731 1.00 97.12 90 SER A N 1
ATOM 685 C CA . SER A 1 90 ? 15.630 10.429 11.794 1.00 97.12 90 SER A CA 1
ATOM 686 C C . SER A 1 90 ? 15.640 9.425 10.635 1.00 97.12 90 SER A C 1
ATOM 688 O O . SER A 1 90 ? 16.675 9.210 10.003 1.00 97.12 90 SER A O 1
ATOM 690 N N . ALA A 1 91 ? 14.486 8.832 10.317 1.00 96.50 91 ALA A N 1
ATOM 691 C CA . ALA A 1 91 ? 14.353 7.901 9.200 1.00 96.50 91 ALA A CA 1
ATOM 692 C C . ALA A 1 91 ? 14.615 8.573 7.840 1.00 96.50 91 ALA A C 1
ATOM 694 O O . ALA A 1 91 ? 15.308 8.002 7.001 1.00 96.50 91 ALA A O 1
ATOM 695 N N . LEU A 1 92 ? 14.121 9.798 7.639 1.00 96.62 92 LEU A N 1
ATOM 696 C CA . LEU A 1 92 ? 14.321 10.573 6.413 1.00 96.62 92 LEU A CA 1
ATOM 697 C C . LEU A 1 92 ? 15.791 10.960 6.216 1.00 96.62 92 LEU A C 1
ATOM 699 O O . LEU A 1 92 ? 16.312 10.817 5.111 1.00 96.62 92 LEU A O 1
ATOM 703 N N . LEU A 1 93 ? 16.482 11.386 7.279 1.00 96.00 93 LEU A N 1
ATOM 704 C CA . LEU A 1 93 ? 17.921 11.668 7.230 1.00 96.00 93 LEU A CA 1
ATOM 705 C C . LEU A 1 93 ? 18.724 10.418 6.846 1.00 96.00 93 LEU A C 1
ATOM 707 O O . LEU A 1 93 ? 19.588 10.486 5.974 1.00 96.00 93 LEU A O 1
ATOM 711 N N . ASN A 1 94 ? 18.402 9.266 7.440 1.00 94.56 94 ASN A N 1
ATOM 712 C CA . ASN A 1 94 ? 19.043 7.998 7.090 1.00 94.56 94 ASN A CA 1
ATOM 713 C C . ASN A 1 94 ? 18.750 7.586 5.639 1.00 94.56 94 ASN A C 1
ATOM 715 O O . ASN A 1 94 ? 19.665 7.188 4.920 1.00 94.56 94 ASN A O 1
ATOM 719 N N . SER A 1 95 ? 17.500 7.725 5.188 1.00 93.25 95 SER A N 1
ATOM 720 C CA . SER A 1 95 ? 17.094 7.434 3.806 1.00 93.25 95 SER A CA 1
ATOM 721 C C . SER A 1 95 ? 17.810 8.328 2.786 1.00 93.25 95 SER A C 1
ATOM 723 O O . SER A 1 95 ? 18.139 7.863 1.695 1.00 93.25 95 SER A O 1
ATOM 725 N N . ALA A 1 96 ? 18.103 9.584 3.136 1.00 91.81 96 ALA A N 1
ATOM 726 C CA . ALA A 1 96 ? 18.825 10.512 2.267 1.00 91.81 96 ALA A CA 1
ATOM 727 C C . ALA A 1 96 ? 20.311 10.153 2.091 1.00 91.81 96 ALA A C 1
ATOM 729 O O . ALA A 1 96 ? 20.898 10.457 1.055 1.00 91.81 96 ALA A O 1
ATOM 730 N N . LEU A 1 97 ? 20.919 9.486 3.080 1.00 91.62 97 LEU A N 1
ATOM 731 C CA . LEU A 1 97 ? 22.303 9.002 3.005 1.00 91.62 97 LEU A CA 1
ATOM 732 C C . LEU A 1 97 ? 22.439 7.707 2.191 1.00 91.62 97 LEU A C 1
ATOM 734 O O . LEU A 1 97 ? 23.538 7.368 1.743 1.00 91.62 97 LEU A O 1
ATOM 738 N N . GLN A 1 98 ? 21.343 6.971 2.009 1.00 92.19 98 GLN A N 1
ATOM 739 C CA . GLN A 1 98 ? 21.329 5.742 1.229 1.00 92.19 98 GLN A CA 1
ATOM 740 C C . GLN A 1 98 ? 21.303 6.046 -0.271 1.00 92.19 98 GLN A C 1
ATOM 742 O O . GLN A 1 98 ? 20.527 6.867 -0.756 1.00 92.19 98 GLN A O 1
ATOM 747 N N . LYS A 1 99 ? 22.159 5.345 -1.020 1.00 89.00 99 LYS A N 1
ATOM 748 C CA . LYS A 1 99 ? 22.156 5.377 -2.484 1.00 89.00 99 LYS A CA 1
ATOM 749 C C . LYS A 1 99 ? 21.224 4.292 -2.997 1.00 89.00 99 LYS A C 1
ATOM 751 O O . LYS A 1 99 ? 21.635 3.141 -3.130 1.00 89.00 99 LYS A O 1
ATOM 756 N N . TRP A 1 100 ? 19.981 4.667 -3.265 1.00 97.50 100 TRP A N 1
ATOM 757 C CA . TRP A 1 100 ? 18.983 3.751 -3.804 1.00 97.50 100 TRP A CA 1
ATOM 758 C C . TRP A 1 100 ? 19.376 3.266 -5.197 1.00 97.50 100 TRP A C 1
ATOM 760 O O . TRP A 1 100 ? 19.958 4.012 -5.991 1.00 97.50 100 TRP A O 1
ATOM 770 N N . GLN A 1 101 ? 19.054 2.010 -5.489 1.00 97.25 101 GLN A N 1
ATOM 771 C CA . GLN A 1 101 ? 19.278 1.416 -6.798 1.00 97.25 101 GLN A CA 1
ATOM 772 C C . GLN A 1 101 ? 18.027 0.686 -7.271 1.00 97.25 101 GLN A C 1
ATOM 774 O O . GLN A 1 101 ? 17.379 -0.011 -6.492 1.00 97.25 101 GLN A O 1
ATOM 779 N N . ALA A 1 102 ? 17.735 0.828 -8.558 1.00 97.94 102 ALA A N 1
ATOM 780 C CA . ALA A 1 102 ? 16.769 0.009 -9.271 1.00 97.94 102 ALA A CA 1
ATOM 781 C C . ALA A 1 102 ? 17.500 -0.734 -10.389 1.00 97.94 102 ALA A C 1
ATOM 783 O O . ALA A 1 102 ? 18.084 -0.118 -11.280 1.00 97.94 102 ALA A O 1
ATOM 784 N N . LEU A 1 103 ? 17.500 -2.061 -10.313 1.00 97.12 103 LEU A N 1
ATOM 785 C CA . LEU A 1 103 ? 18.114 -2.953 -11.294 1.00 97.12 103 LEU A CA 1
ATOM 786 C C . LEU A 1 103 ? 17.037 -3.902 -11.828 1.00 97.12 103 LEU A C 1
ATOM 788 O O . LEU A 1 103 ? 16.086 -4.188 -11.095 1.00 97.12 103 LEU A O 1
ATOM 792 N N . PRO A 1 104 ? 17.170 -4.442 -13.051 1.00 97.06 104 PRO A N 1
ATOM 793 C CA . PRO A 1 104 ? 16.258 -5.477 -13.509 1.00 97.06 104 PRO A CA 1
ATOM 794 C C . PRO A 1 104 ? 16.364 -6.697 -12.584 1.00 97.06 104 PRO A C 1
ATOM 796 O O . PRO A 1 104 ? 17.461 -7.190 -12.319 1.00 97.06 104 PRO A O 1
ATOM 799 N N . MET A 1 105 ? 15.225 -7.162 -12.069 1.00 95.69 105 MET A N 1
ATOM 800 C CA . MET A 1 105 ? 15.145 -8.319 -11.177 1.00 95.69 105 MET A CA 1
ATOM 801 C C . MET A 1 105 ? 14.707 -9.537 -11.986 1.00 95.69 105 MET A C 1
ATOM 803 O O . MET A 1 105 ? 13.526 -9.698 -12.289 1.00 95.69 105 MET A O 1
ATOM 807 N N . LEU A 1 106 ? 15.674 -10.364 -12.377 1.00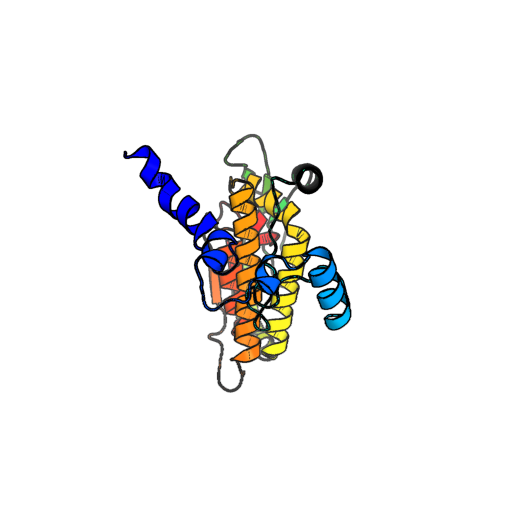 94.75 106 LEU A N 1
ATOM 808 C CA . LEU A 1 106 ? 15.455 -11.576 -13.165 1.00 94.75 106 LEU A CA 1
ATOM 809 C C . LEU A 1 106 ? 15.845 -12.813 -12.355 1.00 94.75 106 LEU A C 1
ATOM 811 O O . LEU A 1 106 ? 16.572 -12.722 -11.368 1.00 94.75 106 LEU A O 1
ATOM 815 N N . GLU A 1 107 ? 15.409 -13.984 -12.815 1.00 89.44 107 GLU A N 1
ATOM 816 C CA . GLU A 1 107 ? 15.846 -15.273 -12.264 1.00 89.44 107 GLU A CA 1
ATOM 817 C C . GLU A 1 107 ? 17.368 -15.469 -12.390 1.00 89.44 107 GLU A C 1
ATOM 819 O O . GLU A 1 107 ? 18.005 -16.057 -11.517 1.00 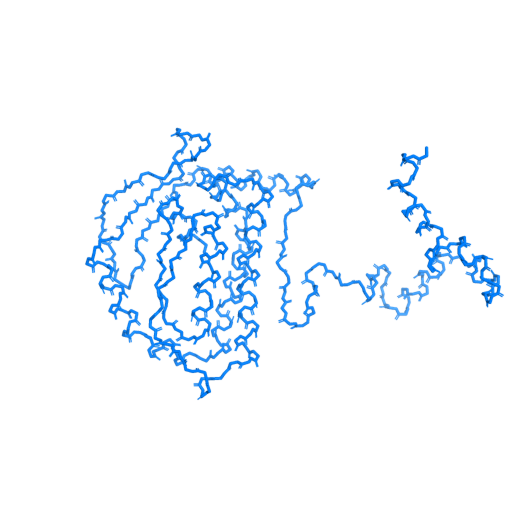89.44 107 GLU A O 1
ATOM 824 N N . GLN A 1 108 ? 17.964 -14.949 -13.468 1.00 88.94 108 GLN A N 1
ATOM 825 C CA . GLN A 1 108 ? 19.408 -14.982 -13.682 1.00 88.94 108 GLN A CA 1
ATOM 826 C C . GLN A 1 108 ? 20.075 -13.678 -13.224 1.00 88.94 108 GLN A C 1
ATOM 828 O O . GLN A 1 108 ? 19.474 -12.608 -13.344 1.00 88.94 108 GLN A O 1
ATOM 833 N N . PRO A 1 109 ? 21.340 -13.730 -12.760 1.00 90.06 109 PRO A N 1
ATOM 834 C CA . PRO A 1 109 ? 22.093 -12.528 -12.436 1.00 90.06 109 PRO A CA 1
ATOM 835 C C . PRO A 1 109 ? 22.188 -11.590 -13.638 1.00 90.06 109 PRO A C 1
ATOM 837 O O . PRO A 1 109 ? 22.591 -11.991 -14.731 1.00 90.06 109 PRO A O 1
ATOM 840 N N . VAL A 1 110 ? 21.858 -10.324 -13.413 1.00 91.31 110 VAL A N 1
ATOM 841 C CA . VAL A 1 110 ? 21.978 -9.282 -14.429 1.00 91.31 110 VAL A CA 1
ATOM 842 C C . VAL A 1 110 ? 23.403 -8.745 -14.467 1.00 91.31 110 VAL A C 1
ATOM 844 O O . VAL A 1 110 ? 24.035 -8.530 -13.430 1.00 91.31 110 VAL A O 1
ATOM 847 N N . ALA A 1 111 ? 23.931 -8.529 -15.670 1.00 90.19 111 ALA A N 1
ATOM 848 C CA . ALA A 1 111 ? 25.251 -7.935 -15.822 1.00 90.19 111 ALA A CA 1
ATOM 849 C C . ALA A 1 111 ? 25.247 -6.475 -15.340 1.00 90.19 111 ALA A C 1
ATOM 851 O O . ALA A 1 111 ? 24.227 -5.775 -15.402 1.00 90.19 111 ALA A O 1
ATOM 852 N N . ALA A 1 112 ? 26.418 -6.007 -14.896 1.00 90.12 112 ALA A N 1
ATOM 853 C CA . ALA A 1 112 ? 26.637 -4.584 -14.684 1.00 90.12 112 ALA A CA 1
ATOM 854 C C . ALA A 1 112 ? 26.389 -3.830 -15.999 1.00 90.12 112 ALA A C 1
ATOM 856 O O . ALA A 1 112 ? 26.748 -4.303 -17.078 1.00 90.12 112 ALA A O 1
ATOM 857 N N . GLY A 1 113 ? 25.775 -2.658 -15.899 1.00 91.56 113 GLY A N 1
ATOM 858 C CA . GLY A 1 113 ? 25.438 -1.826 -17.045 1.00 91.56 113 GLY A CA 1
ATOM 859 C C . GLY A 1 113 ? 25.512 -0.352 -16.691 1.00 91.56 113 GLY A C 1
ATOM 860 O O . GLY A 1 113 ? 25.891 0.016 -15.577 1.00 91.56 113 GLY A O 1
ATOM 861 N N . GLU A 1 114 ? 25.161 0.486 -17.659 1.00 94.56 114 GLU A N 1
ATOM 862 C CA . GLU A 1 114 ? 25.081 1.924 -17.449 1.00 94.56 114 GLU A CA 1
ATOM 863 C C . GLU A 1 114 ? 23.991 2.253 -16.423 1.00 94.56 114 GLU A C 1
ATOM 865 O O . GLU A 1 114 ? 22.872 1.744 -16.493 1.00 94.56 114 GLU A O 1
ATOM 870 N N . MET A 1 115 ? 24.355 3.083 -15.447 1.00 97.44 115 MET A N 1
ATOM 871 C CA . MET A 1 115 ? 23.467 3.544 -14.389 1.00 97.44 115 MET A CA 1
ATOM 872 C C . MET A 1 115 ? 23.098 4.999 -14.664 1.00 97.44 115 MET A C 1
ATOM 874 O O . MET A 1 115 ? 23.974 5.866 -14.680 1.00 97.44 115 MET A O 1
ATOM 878 N N . SER A 1 116 ? 21.812 5.284 -14.824 1.00 97.81 116 SER A N 1
ATOM 879 C CA . SER A 1 116 ? 21.301 6.645 -14.983 1.00 97.81 116 SER A CA 1
ATOM 880 C C . SER A 1 116 ? 20.870 7.211 -13.626 1.00 97.81 116 SER A C 1
ATOM 882 O O . SER A 1 116 ? 20.285 6.482 -12.820 1.00 97.81 116 SER A O 1
ATOM 884 N N . PRO A 1 117 ? 21.169 8.485 -13.319 1.00 97.94 117 PRO A N 1
ATOM 885 C CA . PRO A 1 117 ? 20.756 9.090 -12.059 1.00 97.94 117 PRO A CA 1
ATOM 886 C C . PRO A 1 117 ? 19.242 9.322 -12.036 1.00 97.94 117 PRO A C 1
ATOM 888 O O . PRO A 1 117 ? 18.668 9.819 -13.003 1.00 97.94 117 PRO A O 1
ATOM 891 N N . VAL A 1 118 ? 18.619 9.032 -10.897 1.00 98.25 118 VAL A N 1
ATOM 892 C CA . VAL A 1 118 ? 17.243 9.435 -10.590 1.00 98.25 118 VAL A CA 1
ATOM 893 C C . VAL A 1 118 ? 17.317 10.696 -9.741 1.00 98.25 118 VAL A C 1
ATOM 895 O O . VAL A 1 118 ? 17.900 10.695 -8.652 1.00 98.25 118 VAL A O 1
ATOM 898 N N . ILE A 1 119 ? 16.789 11.789 -10.280 1.00 97.94 119 ILE A N 1
ATOM 899 C CA . ILE A 1 119 ? 16.970 13.141 -9.748 1.00 97.94 119 ILE A CA 1
ATOM 900 C C . ILE A 1 119 ? 15.687 13.584 -9.058 1.00 97.94 119 ILE A C 1
ATOM 902 O O . ILE A 1 119 ? 14.593 13.367 -9.576 1.00 97.94 119 ILE A O 1
ATOM 906 N N . ASN A 1 120 ? 15.828 14.237 -7.908 1.00 97.81 120 ASN A N 1
ATOM 907 C CA . ASN A 1 120 ? 14.699 14.790 -7.184 1.00 97.81 120 ASN A CA 1
ATOM 908 C C . ASN A 1 120 ? 14.032 15.917 -7.997 1.00 97.81 120 ASN A C 1
ATOM 910 O O . ASN A 1 120 ? 14.696 16.907 -8.325 1.00 97.81 120 ASN A O 1
ATOM 914 N N . PRO A 1 121 ? 12.723 15.826 -8.303 1.00 97.75 121 PRO A N 1
ATOM 915 C CA . PRO A 1 121 ? 12.043 16.818 -9.131 1.00 97.75 121 PRO A CA 1
ATOM 916 C C . PRO A 1 121 ? 11.939 18.200 -8.465 1.00 97.75 121 PRO A C 1
ATOM 918 O O . PRO A 1 121 ? 11.740 19.193 -9.163 1.00 97.75 121 PRO A O 1
ATOM 921 N N . ALA A 1 122 ? 12.072 18.285 -7.137 1.00 97.06 122 ALA A N 1
ATOM 922 C CA . ALA A 1 122 ? 12.028 19.539 -6.384 1.00 97.06 122 ALA A CA 1
ATOM 923 C C . ALA A 1 122 ? 13.414 20.177 -6.163 1.00 97.06 122 ALA A C 1
ATOM 925 O O . ALA A 1 122 ? 13.488 21.369 -5.871 1.00 97.06 122 ALA A O 1
ATOM 926 N N . GLU A 1 123 ? 14.503 19.414 -6.306 1.00 96.38 123 GLU A N 1
ATOM 927 C CA . GLU A 1 123 ? 15.884 19.889 -6.146 1.00 96.38 123 GLU A CA 1
ATOM 928 C C . GLU A 1 123 ? 16.806 19.153 -7.135 1.00 96.38 123 GLU A C 1
ATOM 930 O O . GLU A 1 123 ? 17.286 18.061 -6.836 1.00 96.38 123 GLU A O 1
ATOM 935 N N . PRO A 1 124 ? 17.095 19.731 -8.316 1.00 93.56 124 PRO A N 1
ATOM 936 C CA . PRO A 1 124 ? 17.841 19.048 -9.375 1.00 93.56 124 PRO A CA 1
ATOM 937 C C . PRO A 1 124 ? 19.267 18.605 -9.011 1.00 93.56 124 PRO A C 1
ATOM 939 O O . PRO A 1 124 ? 19.862 17.810 -9.739 1.00 93.56 124 PRO A O 1
ATOM 942 N N . LYS A 1 125 ? 19.855 19.131 -7.927 1.00 96.31 125 LYS A N 1
ATOM 943 C CA . LYS A 1 125 ? 21.169 18.686 -7.427 1.00 96.31 125 LYS A CA 1
ATOM 944 C C . LYS A 1 125 ? 21.080 17.479 -6.495 1.00 96.31 125 LYS A C 1
ATOM 946 O O . LYS A 1 125 ? 22.111 16.873 -6.201 1.00 96.31 125 LYS A O 1
ATOM 951 N N . ASP A 1 126 ? 19.887 17.148 -6.015 1.00 96.06 126 ASP A N 1
ATOM 952 C CA . ASP A 1 126 ? 19.648 16.001 -5.154 1.00 96.06 126 ASP A CA 1
ATOM 953 C C . ASP A 1 126 ? 19.461 14.736 -6.006 1.00 96.06 126 ASP A C 1
ATOM 955 O O . ASP A 1 126 ? 18.426 14.522 -6.639 1.00 96.06 126 ASP A O 1
ATOM 959 N N . ILE A 1 127 ? 20.494 13.890 -6.036 1.00 97.38 127 ILE A N 1
ATOM 960 C CA . ILE A 1 127 ? 20.436 12.572 -6.673 1.00 97.38 127 ILE A CA 1
ATOM 961 C C . ILE A 1 127 ? 19.868 11.584 -5.655 1.00 97.38 127 ILE A C 1
ATOM 963 O O . ILE A 1 127 ? 20.506 11.262 -4.649 1.00 97.38 127 ILE A O 1
ATOM 967 N N . VAL A 1 128 ? 18.670 11.079 -5.934 1.00 97.88 128 VAL A N 1
ATOM 968 C CA . VAL A 1 128 ? 17.958 10.136 -5.062 1.00 97.88 128 VAL A CA 1
ATOM 969 C C . VAL A 1 128 ? 18.615 8.764 -5.099 1.00 97.88 128 VAL A C 1
ATOM 971 O O . VAL A 1 128 ? 18.783 8.113 -4.069 1.00 97.88 128 VAL A O 1
ATOM 974 N N . GLY A 1 129 ? 19.028 8.344 -6.290 1.00 98.06 129 GLY A N 1
ATOM 975 C CA . GLY A 1 129 ? 19.619 7.042 -6.536 1.00 98.06 129 GLY A CA 1
ATOM 976 C C . GLY A 1 129 ? 19.949 6.858 -8.007 1.00 98.06 129 GLY A C 1
ATOM 977 O O . GLY A 1 129 ? 20.097 7.831 -8.748 1.00 98.06 129 GLY A O 1
ATOM 978 N N . TYR A 1 130 ? 20.067 5.604 -8.426 1.00 98.25 130 TYR A N 1
ATOM 979 C CA . TYR A 1 130 ? 20.407 5.258 -9.799 1.00 98.25 130 TYR A CA 1
ATOM 980 C C . TYR A 1 130 ? 19.572 4.087 -10.309 1.00 98.25 130 TYR A C 1
ATOM 982 O O . TYR A 1 130 ? 19.296 3.141 -9.573 1.00 98.25 130 TYR A O 1
ATOM 990 N N . VAL A 1 131 ? 19.230 4.118 -11.590 1.00 98.44 131 VAL A N 1
ATOM 991 C CA . VAL A 1 131 ? 18.516 3.041 -12.273 1.00 98.44 131 VAL A CA 1
ATOM 992 C C . VAL A 1 131 ? 19.377 2.449 -13.379 1.00 98.44 131 VAL A C 1
ATOM 994 O O . VAL A 1 131 ? 20.089 3.169 -14.076 1.00 98.44 131 VAL A O 1
ATOM 997 N N . ARG A 1 132 ? 19.299 1.130 -13.544 1.00 97.56 132 ARG A N 1
ATOM 998 C CA . ARG A 1 132 ? 19.779 0.418 -14.726 1.00 97.56 132 ARG A CA 1
ATOM 999 C C . ARG A 1 132 ? 18.563 -0.098 -15.474 1.00 97.56 132 ARG A C 1
ATOM 1001 O O . ARG A 1 132 ? 17.830 -0.934 -14.950 1.00 97.56 132 ARG A O 1
ATOM 1008 N N . GLU A 1 133 ? 18.340 0.373 -16.689 1.00 97.19 133 GLU A N 1
ATOM 1009 C CA . GLU A 1 133 ? 17.209 -0.116 -17.474 1.00 97.19 133 GLU A CA 1
ATOM 1010 C C . GLU A 1 133 ? 17.458 -1.547 -17.973 1.00 97.19 133 GLU A C 1
ATOM 1012 O O . GLU A 1 133 ? 18.601 -1.981 -18.178 1.00 97.19 133 GLU A O 1
ATOM 1017 N N . ALA A 1 134 ? 16.374 -2.306 -18.133 1.00 97.06 134 ALA A N 1
ATOM 1018 C CA . ALA A 1 134 ? 16.424 -3.635 -18.727 1.00 97.06 134 ALA A CA 1
ATOM 1019 C C . ALA A 1 134 ? 16.701 -3.521 -20.232 1.00 97.06 134 ALA A C 1
ATOM 1021 O O . ALA A 1 134 ? 16.104 -2.700 -20.927 1.00 97.06 134 ALA A O 1
ATOM 1022 N N . THR A 1 135 ? 17.588 -4.365 -20.750 1.00 96.69 135 THR A N 1
ATOM 1023 C CA . THR A 1 135 ? 17.811 -4.486 -22.194 1.00 96.69 135 THR A CA 1
ATOM 1024 C C . THR A 1 135 ? 16.690 -5.305 -22.845 1.00 96.69 135 THR A C 1
ATOM 1026 O O . THR A 1 135 ? 16.057 -6.117 -22.166 1.00 96.69 135 THR A O 1
ATOM 1029 N N . PRO A 1 136 ? 16.467 -5.191 -24.169 1.00 96.19 136 PRO A N 1
ATOM 1030 C CA . PRO A 1 136 ? 15.477 -6.016 -24.869 1.00 96.19 136 PRO A CA 1
ATOM 1031 C C . PRO A 1 136 ? 15.658 -7.523 -24.637 1.00 96.19 136 PRO A C 1
ATOM 1033 O O . PRO A 1 136 ? 14.687 -8.235 -24.404 1.00 96.19 136 PRO A O 1
ATOM 1036 N N . ARG A 1 137 ? 16.911 -7.996 -24.598 1.00 96.06 137 ARG A N 1
ATOM 1037 C CA . ARG A 1 137 ? 17.234 -9.402 -24.323 1.00 96.06 137 ARG A CA 1
ATOM 1038 C C . ARG A 1 137 ? 16.812 -9.838 -22.919 1.00 96.06 137 ARG A C 1
ATOM 1040 O O . ARG A 1 137 ? 16.327 -10.946 -22.740 1.00 96.06 137 ARG A O 1
ATOM 1047 N N . GLU A 1 138 ? 17.009 -8.994 -21.915 1.00 97.25 138 GLU A N 1
ATOM 1048 C CA . GLU A 1 138 ? 16.583 -9.298 -20.544 1.00 97.25 138 GLU A CA 1
ATOM 1049 C C . GLU A 1 138 ? 15.063 -9.263 -20.392 1.00 97.25 138 GLU A C 1
ATOM 1051 O O . GLU A 1 138 ? 14.513 -10.035 -19.612 1.00 97.25 138 GLU A O 1
ATOM 1056 N N . VAL A 1 139 ? 14.372 -8.413 -21.159 1.00 97.00 139 VAL A N 1
ATOM 1057 C CA . VAL A 1 139 ? 12.904 -8.428 -21.232 1.00 97.00 139 VAL A CA 1
ATOM 1058 C C . VAL A 1 139 ? 12.409 -9.746 -21.835 1.00 97.00 139 VAL A C 1
ATOM 1060 O O . VAL A 1 139 ? 11.490 -10.351 -21.286 1.00 97.00 139 VAL A O 1
ATOM 1063 N N . GLU A 1 140 ? 13.036 -10.232 -22.910 1.00 96.50 140 GLU A N 1
ATOM 1064 C CA . GLU A 1 140 ? 12.742 -11.555 -23.484 1.00 96.50 140 GLU A CA 1
ATOM 1065 C C . GLU A 1 140 ? 12.968 -12.674 -22.455 1.00 96.50 140 GLU A C 1
ATOM 1067 O O . GLU A 1 140 ? 12.083 -13.499 -22.239 1.00 96.50 140 GLU A O 1
ATOM 1072 N N . GLN A 1 141 ? 14.094 -12.648 -21.735 1.00 96.50 141 GLN A N 1
ATOM 1073 C CA . GLN A 1 141 ? 14.390 -13.613 -20.668 1.00 96.50 141 GLN A CA 1
ATOM 1074 C C . GLN A 1 141 ? 13.363 -13.572 -19.527 1.00 96.50 141 GLN A C 1
ATOM 1076 O O . GLN A 1 141 ? 12.968 -14.618 -19.010 1.00 96.50 141 GLN A O 1
ATOM 1081 N N . ALA A 1 142 ? 12.909 -12.378 -19.135 1.00 97.19 142 ALA A N 1
ATOM 1082 C CA . ALA A 1 142 ? 11.869 -12.217 -18.123 1.00 97.19 142 ALA A CA 1
ATOM 1083 C C . ALA A 1 142 ? 10.540 -12.833 -18.582 1.00 97.19 142 ALA A C 1
ATOM 1085 O O . ALA A 1 142 ? 9.871 -13.514 -17.804 1.00 97.19 142 ALA A O 1
ATOM 1086 N N . LEU A 1 143 ? 10.164 -12.616 -19.848 1.00 96.56 143 LEU A N 1
ATOM 1087 C CA . LEU A 1 143 ? 8.945 -13.171 -20.440 1.00 96.56 143 LEU A CA 1
ATOM 1088 C C . LEU A 1 143 ? 9.005 -14.699 -20.510 1.00 96.56 143 LEU A C 1
ATOM 1090 O O . LEU A 1 143 ? 8.052 -15.362 -20.103 1.00 96.56 143 LEU A O 1
ATOM 1094 N N . GLU A 1 144 ? 10.126 -15.258 -20.967 1.00 96.50 144 GLU A N 1
ATOM 1095 C CA . GLU A 1 144 ? 10.346 -16.706 -20.994 1.00 96.50 144 GLU A CA 1
ATOM 1096 C C . GLU A 1 144 ? 10.252 -17.314 -19.589 1.00 96.50 144 GLU A C 1
ATOM 1098 O O . GLU A 1 144 ? 9.535 -18.297 -19.389 1.00 96.50 144 GLU A O 1
ATOM 1103 N N . SER A 1 145 ? 10.914 -16.710 -18.594 1.00 96.69 145 SER A N 1
ATOM 1104 C CA . SER A 1 145 ? 10.853 -17.183 -17.205 1.00 96.69 145 SER A CA 1
ATOM 1105 C C . SER A 1 145 ? 9.428 -17.114 -16.646 1.00 96.69 145 SER A C 1
ATOM 1107 O O . SER A 1 145 ? 8.968 -18.077 -16.029 1.00 96.69 145 SER A O 1
ATOM 1109 N N . ALA A 1 146 ? 8.682 -16.037 -16.915 1.00 96.62 146 ALA A N 1
ATOM 1110 C CA . ALA A 1 146 ? 7.293 -15.913 -16.479 1.00 96.62 146 ALA A CA 1
ATOM 1111 C C . ALA A 1 146 ? 6.399 -17.008 -17.086 1.00 96.62 146 ALA A C 1
ATOM 1113 O O . ALA A 1 146 ? 5.647 -17.651 -16.357 1.00 96.62 146 ALA A O 1
ATOM 1114 N N . VAL A 1 147 ? 6.517 -17.279 -18.393 1.00 97.19 147 VAL A N 1
ATOM 1115 C CA . VAL A 1 147 ? 5.783 -18.372 -19.060 1.00 97.19 147 VAL A CA 1
ATOM 1116 C C . VAL A 1 147 ? 6.123 -19.723 -18.430 1.00 97.19 147 VAL A C 1
ATOM 1118 O O . VAL A 1 147 ? 5.220 -20.488 -18.088 1.00 97.19 147 VAL A O 1
ATOM 1121 N N . ASN A 1 148 ? 7.413 -20.008 -18.245 1.00 96.38 148 ASN A N 1
ATOM 1122 C CA . ASN A 1 148 ? 7.886 -21.299 -17.747 1.00 96.38 148 ASN A CA 1
ATOM 1123 C C . ASN A 1 148 ? 7.481 -21.553 -16.287 1.00 96.38 148 ASN A C 1
ATOM 1125 O O . ASN A 1 148 ? 7.180 -22.689 -15.919 1.00 96.38 148 ASN A O 1
ATOM 1129 N N . ASN A 1 149 ? 7.436 -20.504 -15.463 1.00 95.69 149 ASN A N 1
ATOM 1130 C CA . ASN A 1 149 ? 7.106 -20.600 -14.041 1.00 95.69 149 ASN A CA 1
ATOM 1131 C C . ASN A 1 149 ? 5.611 -20.399 -13.733 1.00 95.69 149 ASN A C 1
ATOM 1133 O O . ASN A 1 149 ? 5.179 -20.706 -12.620 1.00 95.69 149 ASN A O 1
ATOM 1137 N N . ALA A 1 150 ? 4.793 -19.947 -14.692 1.00 96.44 150 ALA A N 1
ATOM 1138 C CA . ALA A 1 150 ? 3.355 -19.751 -14.488 1.00 96.44 150 ALA A CA 1
ATOM 1139 C C . ALA A 1 150 ? 2.627 -21.007 -13.953 1.00 96.44 150 ALA A C 1
ATOM 1141 O O . ALA A 1 150 ? 1.856 -20.866 -13.000 1.00 96.44 150 ALA A O 1
ATOM 1142 N N . PRO A 1 151 ? 2.877 -22.239 -14.458 1.00 96.50 151 PRO A N 1
ATOM 1143 C CA . PRO A 1 151 ? 2.239 -23.440 -13.911 1.00 96.50 151 PRO A CA 1
ATOM 1144 C C . PRO A 1 151 ? 2.627 -23.720 -12.454 1.00 96.50 151 PRO A C 1
ATOM 1146 O O . PRO A 1 151 ? 1.787 -24.161 -11.670 1.00 96.50 151 PRO A O 1
ATOM 1149 N N . ILE A 1 152 ? 3.885 -23.444 -12.086 1.00 96.12 152 ILE A N 1
ATOM 1150 C CA . ILE A 1 152 ? 4.404 -23.639 -10.725 1.00 96.12 152 ILE A CA 1
ATOM 1151 C C . ILE A 1 152 ? 3.735 -22.647 -9.775 1.00 96.12 152 ILE A C 1
ATOM 1153 O O . ILE A 1 152 ? 3.232 -23.037 -8.722 1.00 96.12 152 ILE A O 1
ATOM 1157 N N . TRP A 1 153 ? 3.675 -21.369 -10.159 1.00 97.44 153 TRP A N 1
ATOM 1158 C CA . TRP A 1 153 ? 3.026 -20.351 -9.340 1.00 97.44 153 TRP A CA 1
ATOM 1159 C C . TRP A 1 153 ? 1.535 -20.633 -9.154 1.00 97.44 153 TRP A C 1
ATOM 1161 O O . TRP A 1 153 ? 1.040 -20.612 -8.028 1.00 97.44 153 TRP A O 1
ATOM 1171 N N . PHE A 1 154 ? 0.828 -20.991 -10.227 1.00 96.88 154 PHE A N 1
ATOM 1172 C CA . PHE A 1 154 ? -0.584 -21.347 -10.150 1.00 96.88 154 PHE A CA 1
ATOM 1173 C C . PHE A 1 154 ? -0.854 -22.546 -9.223 1.00 96.88 154 PHE A C 1
ATOM 1175 O O . PHE A 1 154 ? -1.860 -22.556 -8.512 1.00 96.88 154 PHE A O 1
ATOM 1182 N N . ALA A 1 155 ? 0.050 -23.532 -9.181 1.00 96.69 155 ALA A N 1
ATOM 1183 C CA . ALA A 1 155 ? -0.067 -24.679 -8.280 1.00 96.69 155 ALA A CA 1
ATOM 1184 C C . ALA A 1 155 ? 0.019 -24.298 -6.789 1.00 96.69 155 ALA A C 1
ATOM 1186 O O . ALA A 1 155 ? -0.432 -25.069 -5.941 1.00 96.69 155 ALA A O 1
ATOM 1187 N N . THR A 1 156 ? 0.538 -23.111 -6.457 1.00 97.44 156 THR A N 1
ATOM 1188 C CA . THR A 1 156 ? 0.512 -22.578 -5.088 1.00 97.44 156 THR A CA 1
ATOM 1189 C C . THR A 1 156 ? -0.941 -22.345 -4.658 1.00 97.44 156 THR A C 1
ATOM 1191 O O . THR A 1 156 ? -1.654 -21.623 -5.359 1.00 97.44 156 THR A O 1
ATOM 1194 N N . PRO A 1 157 ? -1.414 -22.908 -3.530 1.00 97.44 157 PRO A N 1
ATOM 1195 C CA . PRO A 1 157 ? -2.802 -22.748 -3.094 1.00 97.44 157 PRO A CA 1
ATOM 1196 C C . PRO A 1 157 ? -3.208 -21.275 -2.886 1.00 97.44 157 PRO A C 1
ATOM 1198 O O . PRO A 1 157 ? -2.389 -20.493 -2.398 1.00 97.44 157 PRO A O 1
ATOM 1201 N N . PRO A 1 158 ? -4.469 -20.885 -3.168 1.00 97.75 158 PRO A N 1
ATOM 1202 C CA . PRO A 1 158 ? -4.972 -19.520 -2.957 1.00 97.75 158 PRO A CA 1
ATOM 1203 C C . PRO A 1 158 ? -4.669 -18.938 -1.567 1.00 97.75 158 PRO A C 1
ATOM 1205 O O . PRO A 1 158 ? -4.217 -17.800 -1.461 1.00 97.75 158 PRO A O 1
ATOM 1208 N N . VAL A 1 159 ? -4.818 -19.743 -0.509 1.00 97.50 159 VAL A N 1
ATOM 1209 C CA . VAL A 1 159 ? -4.522 -19.346 0.880 1.00 97.50 159 VAL A CA 1
ATOM 1210 C C . VAL A 1 159 ? -3.039 -19.010 1.088 1.00 97.50 159 VAL A C 1
ATOM 1212 O O . VAL A 1 159 ? -2.715 -18.049 1.781 1.00 97.50 159 VAL A O 1
ATOM 1215 N N . GLU A 1 160 ? -2.126 -19.744 0.453 1.00 98.31 160 GLU A N 1
ATOM 1216 C CA . GLU A 1 160 ? -0.687 -19.462 0.535 1.00 98.31 160 GLU A CA 1
ATOM 1217 C C . GLU A 1 160 ? -0.322 -18.193 -0.246 1.00 98.31 160 GLU A C 1
ATOM 1219 O O . GLU A 1 160 ? 0.474 -17.374 0.222 1.00 98.31 160 GLU A O 1
ATOM 1224 N N . ARG A 1 161 ? -0.965 -17.964 -1.401 1.00 98.31 161 ARG A N 1
ATOM 1225 C CA . ARG A 1 161 ? -0.817 -16.704 -2.149 1.00 98.31 161 ARG A CA 1
ATOM 1226 C C . ARG A 1 161 ? -1.330 -15.515 -1.327 1.00 98.31 161 ARG A C 1
ATOM 1228 O O . ARG A 1 161 ? -0.633 -14.506 -1.232 1.00 98.31 161 ARG A O 1
ATOM 1235 N N . ALA A 1 162 ? -2.476 -15.655 -0.652 1.00 98.25 162 ALA A N 1
ATOM 1236 C CA . ALA A 1 162 ? -2.980 -14.657 0.297 1.00 98.25 162 ALA A CA 1
ATOM 1237 C C . ALA A 1 162 ? -1.970 -14.367 1.416 1.00 98.25 162 ALA A C 1
ATOM 1239 O O . ALA A 1 162 ? -1.706 -13.207 1.733 1.00 98.25 162 ALA A O 1
ATOM 1240 N N . ALA A 1 163 ? -1.374 -15.410 1.999 1.00 98.31 163 ALA A N 1
ATOM 1241 C CA . ALA A 1 163 ? -0.394 -15.272 3.071 1.00 98.31 163 ALA A CA 1
ATOM 1242 C C . ALA A 1 163 ? 0.888 -14.552 2.613 1.00 98.31 163 ALA A C 1
ATOM 1244 O O . ALA A 1 163 ? 1.502 -13.822 3.393 1.00 98.31 163 ALA A O 1
ATOM 1245 N N . ILE A 1 164 ? 1.311 -14.721 1.355 1.00 98.50 164 ILE A N 1
ATOM 1246 C CA . ILE A 1 164 ? 2.419 -13.951 0.765 1.00 98.50 164 ILE A CA 1
ATOM 1247 C C . ILE A 1 164 ? 2.063 -12.461 0.695 1.00 98.50 164 ILE A C 1
ATOM 1249 O O . ILE A 1 164 ? 2.829 -11.642 1.199 1.00 98.50 164 ILE A O 1
ATOM 1253 N N . LEU A 1 165 ? 0.890 -12.111 0.157 1.00 98.56 165 LEU A N 1
ATOM 1254 C CA . LEU A 1 165 ? 0.437 -10.716 0.081 1.00 98.56 165 LEU A CA 1
ATOM 1255 C C . LEU A 1 165 ? 0.288 -10.083 1.469 1.00 98.56 165 LEU A C 1
ATOM 1257 O O . LEU A 1 165 ? 0.728 -8.957 1.685 1.00 98.56 165 LEU A O 1
ATOM 1261 N N . HIS A 1 166 ? -0.277 -10.812 2.432 1.00 98.31 166 HIS A N 1
ATOM 1262 C CA . HIS A 1 166 ? -0.408 -10.325 3.803 1.00 98.31 166 HIS A CA 1
ATOM 1263 C C . HIS A 1 166 ? 0.964 -10.047 4.441 1.00 98.31 166 HIS A C 1
ATOM 1265 O O . HIS A 1 166 ? 1.151 -9.008 5.069 1.00 98.31 166 HIS A O 1
ATOM 1271 N N . ARG A 1 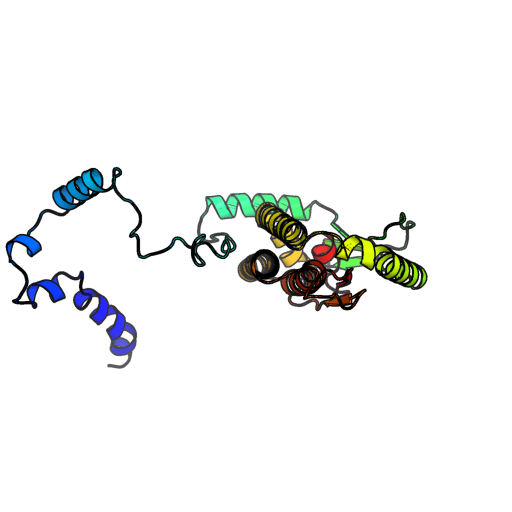167 ? 1.955 -10.928 4.240 1.00 98.56 167 ARG A N 1
ATOM 1272 C CA . ARG A 1 167 ? 3.331 -10.687 4.709 1.00 98.56 167 ARG A CA 1
ATOM 1273 C C . ARG A 1 167 ? 3.965 -9.474 4.032 1.00 98.56 167 ARG A C 1
ATOM 1275 O O . ARG A 1 167 ? 4.616 -8.693 4.718 1.00 98.56 167 ARG A O 1
ATOM 1282 N N . ALA A 1 168 ? 3.750 -9.291 2.730 1.00 98.62 168 ALA A N 1
ATOM 1283 C CA . ALA A 1 168 ? 4.206 -8.097 2.024 1.00 98.62 168 ALA A CA 1
ATOM 1284 C C . ALA A 1 168 ? 3.581 -6.820 2.615 1.00 98.62 168 ALA A C 1
ATOM 1286 O O . ALA A 1 168 ? 4.295 -5.847 2.834 1.00 98.62 168 ALA A O 1
ATOM 1287 N N . ALA A 1 169 ? 2.291 -6.847 2.973 1.00 98.56 169 ALA A N 1
ATOM 1288 C CA . ALA A 1 169 ? 1.607 -5.717 3.608 1.00 98.56 169 ALA A CA 1
ATOM 1289 C C . ALA A 1 169 ? 2.247 -5.346 4.956 1.00 98.56 169 ALA A C 1
ATOM 1291 O O . ALA A 1 169 ? 2.567 -4.183 5.193 1.00 98.56 169 ALA A O 1
ATOM 1292 N N . VAL A 1 170 ? 2.512 -6.345 5.806 1.00 98.06 170 VAL A N 1
ATOM 1293 C CA . VAL A 1 170 ? 3.179 -6.156 7.107 1.00 98.06 170 VAL A CA 1
ATOM 1294 C C . VAL A 1 170 ? 4.589 -5.583 6.931 1.00 98.06 170 VAL A C 1
ATOM 1296 O O . VAL A 1 170 ? 4.972 -4.648 7.635 1.00 98.06 170 VAL A O 1
ATOM 1299 N N . LEU A 1 171 ? 5.363 -6.111 5.977 1.00 98.38 171 LEU A N 1
ATOM 1300 C CA . LEU A 1 171 ? 6.712 -5.620 5.690 1.00 98.38 171 LEU A CA 1
ATOM 1301 C C . LEU A 1 171 ? 6.690 -4.178 5.175 1.00 98.38 171 LEU A C 1
ATOM 1303 O O . LEU A 1 171 ? 7.486 -3.360 5.637 1.00 98.38 171 LEU A O 1
ATOM 1307 N N . MET A 1 172 ? 5.778 -3.854 4.262 1.00 98.56 172 MET A N 1
ATOM 1308 C CA . MET A 1 172 ? 5.630 -2.513 3.698 1.00 98.56 172 MET A CA 1
ATOM 1309 C C . MET A 1 172 ? 5.205 -1.495 4.762 1.00 98.56 172 MET A C 1
ATOM 1311 O O . MET A 1 172 ? 5.809 -0.430 4.878 1.00 98.56 172 MET A O 1
ATOM 1315 N N . GLU A 1 173 ? 4.233 -1.847 5.607 1.00 97.75 173 GLU A N 1
ATOM 1316 C CA . GLU A 1 173 ? 3.787 -1.007 6.721 1.00 97.75 173 GLU A CA 1
ATOM 1317 C C . GLU A 1 173 ? 4.920 -0.762 7.733 1.00 97.75 173 GLU A C 1
ATOM 1319 O O . GLU A 1 173 ? 5.137 0.373 8.164 1.00 97.75 173 GLU A O 1
ATOM 1324 N N . SER A 1 174 ? 5.720 -1.791 8.042 1.00 97.50 174 SER A N 1
ATOM 1325 C CA . SER A 1 174 ? 6.880 -1.663 8.939 1.00 97.50 174 SER A CA 1
ATOM 1326 C C . SER A 1 174 ? 7.989 -0.754 8.388 1.00 97.50 174 SER A C 1
ATOM 1328 O O . SER A 1 174 ? 8.738 -0.152 9.158 1.00 97.50 174 SER A O 1
ATOM 1330 N N . GLN A 1 175 ? 8.067 -0.608 7.062 1.00 97.25 175 GLN A N 1
ATOM 1331 C CA . GLN A 1 175 ? 9.062 0.205 6.356 1.00 97.25 175 GLN A CA 1
ATOM 1332 C C . GLN A 1 175 ? 8.517 1.573 5.917 1.00 97.25 175 GLN A C 1
ATOM 1334 O O . GLN A 1 175 ? 9.214 2.319 5.228 1.00 97.25 175 GLN A O 1
ATOM 1339 N N . MET A 1 176 ? 7.304 1.948 6.345 1.00 98.38 176 MET A N 1
ATOM 1340 C CA . MET A 1 176 ? 6.604 3.154 5.889 1.00 98.38 176 MET A CA 1
ATOM 1341 C C . MET A 1 176 ? 7.478 4.415 5.895 1.00 98.38 176 MET A C 1
ATOM 1343 O O . MET A 1 176 ? 7.480 5.160 4.921 1.00 98.38 176 MET A O 1
ATOM 1347 N N . GLN A 1 177 ? 8.245 4.665 6.959 1.00 98.12 177 GLN A N 1
ATOM 1348 C CA . GLN A 1 177 ? 9.061 5.885 7.061 1.00 98.12 177 GLN A CA 1
ATOM 1349 C C . GLN A 1 177 ? 10.193 5.936 6.018 1.00 98.12 177 GLN A C 1
ATOM 1351 O O . GLN A 1 177 ? 10.497 7.009 5.500 1.00 98.12 177 GLN A O 1
ATOM 1356 N N . GLN A 1 178 ? 10.783 4.788 5.673 1.00 97.19 178 GLN A N 1
ATOM 1357 C CA . GLN A 1 178 ? 11.794 4.682 4.618 1.00 97.19 178 GLN A CA 1
ATOM 1358 C C . GLN A 1 178 ? 11.164 4.893 3.237 1.00 97.19 178 GLN A C 1
ATOM 1360 O O . GLN A 1 178 ? 11.686 5.668 2.436 1.00 97.19 178 GLN A O 1
ATOM 1365 N N . LEU A 1 179 ? 10.012 4.262 2.987 1.00 98.38 179 LEU A N 1
ATOM 1366 C CA . LEU A 1 179 ? 9.269 4.403 1.732 1.00 98.38 179 LEU A CA 1
ATOM 1367 C C . LEU A 1 179 ? 8.796 5.845 1.512 1.00 98.38 179 LEU A C 1
ATOM 1369 O O . LEU A 1 179 ? 8.901 6.358 0.401 1.00 98.38 179 LEU A O 1
ATOM 1373 N N . ILE A 1 180 ? 8.364 6.540 2.573 1.00 98.50 180 ILE A N 1
ATOM 1374 C CA . ILE A 1 180 ? 8.055 7.977 2.527 1.00 98.50 180 ILE A CA 1
ATOM 1375 C C . ILE A 1 180 ? 9.273 8.775 2.048 1.00 98.50 180 ILE A C 1
ATOM 1377 O O . ILE A 1 180 ? 9.116 9.654 1.205 1.00 98.50 180 ILE A O 1
ATOM 1381 N N . GLY A 1 181 ? 10.478 8.471 2.542 1.00 98.00 181 GLY A N 1
ATOM 1382 C CA . GLY A 1 181 ? 11.704 9.160 2.126 1.00 98.00 181 GLY A CA 1
ATOM 1383 C C . GLY A 1 181 ? 11.968 9.064 0.625 1.00 98.00 181 GLY A C 1
ATOM 1384 O O . GLY A 1 181 ? 12.286 10.074 -0.007 1.00 98.00 181 GLY A O 1
ATOM 1385 N N . ILE A 1 182 ? 11.760 7.881 0.043 1.00 98.31 182 ILE A N 1
ATOM 1386 C CA . ILE A 1 182 ? 11.898 7.669 -1.401 1.00 98.31 182 ILE A CA 1
ATOM 1387 C C . ILE A 1 182 ? 10.762 8.373 -2.153 1.00 98.31 182 ILE A C 1
ATOM 1389 O O . ILE A 1 182 ? 11.043 9.157 -3.047 1.00 98.31 182 ILE A O 1
ATOM 1393 N N . LEU A 1 183 ? 9.496 8.185 -1.763 1.00 98.62 183 LEU A N 1
ATOM 1394 C CA . LEU A 1 183 ? 8.335 8.806 -2.424 1.00 98.62 183 LEU A CA 1
ATOM 1395 C C . LEU A 1 183 ? 8.415 10.337 -2.471 1.00 98.62 183 LEU A C 1
ATOM 1397 O O . LEU A 1 183 ? 8.036 10.961 -3.462 1.00 98.62 183 LEU A O 1
ATOM 1401 N N . VAL A 1 184 ? 8.906 10.952 -1.398 1.00 98.25 184 VAL A N 1
ATOM 1402 C CA . VAL A 1 184 ? 9.081 12.405 -1.323 1.00 98.25 184 VAL A CA 1
ATOM 1403 C C . VAL A 1 184 ? 10.194 12.858 -2.262 1.00 98.25 184 VAL A C 1
ATOM 1405 O O . VAL A 1 184 ? 10.000 13.809 -3.014 1.00 98.25 184 VAL A O 1
ATOM 1408 N N . ARG A 1 185 ? 11.351 12.184 -2.234 1.00 98.06 185 ARG A N 1
ATOM 1409 C CA . ARG A 1 185 ? 12.532 12.605 -2.999 1.00 98.06 185 ARG A CA 1
ATOM 1410 C C . ARG A 1 185 ? 12.463 12.231 -4.473 1.00 98.06 185 ARG A C 1
ATOM 1412 O O . ARG A 1 185 ? 12.885 13.023 -5.293 1.00 98.06 185 ARG A O 1
ATOM 1419 N N . GLU A 1 186 ? 11.952 11.057 -4.820 1.00 98.44 186 GLU A N 1
ATOM 1420 C CA . GLU A 1 186 ? 11.849 10.580 -6.203 1.00 98.44 186 GLU A CA 1
ATOM 1421 C C . GLU A 1 186 ? 10.601 11.126 -6.901 1.00 98.44 186 GLU A C 1
ATOM 1423 O O . GLU A 1 186 ? 10.694 11.693 -7.984 1.00 98.44 186 GLU A O 1
ATOM 1428 N N . ALA A 1 187 ? 9.430 10.992 -6.274 1.00 98.19 187 ALA A N 1
ATOM 1429 C CA . ALA A 1 187 ? 8.151 11.335 -6.899 1.00 98.19 187 ALA A CA 1
ATOM 1430 C C . ALA A 1 187 ? 7.620 12.723 -6.496 1.00 98.19 187 ALA A C 1
ATOM 1432 O O . ALA A 1 187 ? 6.517 13.104 -6.892 1.00 98.19 187 ALA A O 1
ATOM 1433 N N . GLY A 1 188 ? 8.377 13.487 -5.698 1.00 98.00 188 GLY A N 1
ATOM 1434 C CA . GLY A 1 188 ? 8.015 14.849 -5.296 1.00 98.00 188 GLY A CA 1
ATOM 1435 C C . GLY A 1 188 ? 6.779 14.928 -4.397 1.00 98.00 188 GLY A C 1
ATOM 1436 O O . GLY A 1 188 ? 6.093 15.954 -4.380 1.00 98.00 188 GLY A O 1
ATOM 1437 N N . LYS A 1 189 ? 6.434 13.850 -3.679 1.00 98.44 189 LYS A N 1
ATOM 1438 C CA . LYS A 1 189 ? 5.230 13.824 -2.837 1.00 98.44 189 LYS A CA 1
ATOM 1439 C C . LYS A 1 189 ? 5.404 14.627 -1.551 1.00 98.44 189 LYS A C 1
ATOM 1441 O O . LYS A 1 189 ? 6.477 14.684 -0.963 1.00 98.44 189 LYS A O 1
ATOM 1446 N N . THR A 1 190 ? 4.307 15.203 -1.061 1.00 98.38 190 THR A N 1
ATOM 1447 C CA . THR A 1 190 ? 4.237 15.697 0.322 1.00 98.38 190 THR A CA 1
ATOM 1448 C C . THR A 1 190 ? 4.195 14.515 1.296 1.00 98.38 190 THR A C 1
ATOM 1450 O O . THR A 1 190 ? 3.787 13.415 0.917 1.00 98.38 190 THR A O 1
ATOM 1453 N N . PHE A 1 191 ? 4.543 14.726 2.570 1.00 98.19 191 PHE A N 1
ATOM 1454 C CA . PHE A 1 191 ? 4.491 13.654 3.574 1.00 98.19 191 PHE A CA 1
ATOM 1455 C C . PHE A 1 191 ? 3.097 13.042 3.716 1.00 98.19 191 PHE A C 1
ATOM 1457 O O . PHE A 1 191 ? 2.974 11.822 3.714 1.00 98.19 191 PHE A O 1
ATOM 1464 N N . SER A 1 192 ? 2.042 13.862 3.763 1.00 98.31 192 SER A N 1
ATOM 1465 C CA . SER A 1 192 ? 0.665 13.361 3.844 1.00 98.31 192 SER A CA 1
ATOM 1466 C C . SER A 1 192 ? 0.294 12.498 2.636 1.00 98.31 192 SER A C 1
ATOM 1468 O O . SER A 1 192 ? -0.320 11.447 2.807 1.00 98.31 192 SER A O 1
ATOM 1470 N N . ASN A 1 193 ? 0.704 12.897 1.426 1.00 98.69 193 ASN A N 1
ATOM 1471 C CA . ASN A 1 193 ? 0.434 12.128 0.212 1.00 98.69 193 ASN A CA 1
ATOM 1472 C C . ASN A 1 193 ? 1.265 10.838 0.155 1.00 98.69 193 ASN A C 1
ATOM 1474 O O . ASN A 1 193 ? 0.753 9.817 -0.291 1.00 98.69 193 ASN A O 1
ATOM 1478 N N . ALA A 1 194 ? 2.516 10.863 0.619 1.00 98.69 194 ALA A N 1
ATOM 1479 C CA . ALA A 1 194 ? 3.363 9.675 0.695 1.00 98.69 194 ALA A CA 1
ATOM 1480 C C . ALA A 1 194 ? 2.842 8.668 1.737 1.00 98.69 194 ALA A C 1
ATOM 1482 O O . ALA A 1 194 ? 2.773 7.479 1.448 1.00 98.69 194 ALA A O 1
ATOM 1483 N N . ILE A 1 195 ? 2.396 9.135 2.913 1.00 98.75 195 ILE A N 1
ATOM 1484 C CA . ILE A 1 195 ? 1.727 8.291 3.920 1.00 98.75 195 ILE A CA 1
ATOM 1485 C C . ILE A 1 195 ? 0.473 7.654 3.319 1.00 98.75 195 ILE A C 1
ATOM 1487 O O . ILE A 1 195 ? 0.282 6.448 3.447 1.00 98.75 195 ILE A O 1
ATOM 1491 N N . ALA A 1 196 ? -0.376 8.453 2.663 1.00 98.81 196 ALA A N 1
ATOM 1492 C CA . ALA A 1 196 ? -1.593 7.952 2.032 1.00 98.81 196 ALA A CA 1
ATOM 1493 C C . ALA A 1 196 ? -1.288 6.894 0.963 1.00 98.81 196 ALA A C 1
ATOM 1495 O O . ALA A 1 196 ? -1.984 5.889 0.892 1.00 98.81 196 ALA A O 1
ATOM 1496 N N . GLU A 1 197 ? -0.223 7.076 0.186 1.00 98.81 197 GLU A N 1
ATOM 1497 C CA . GLU A 1 197 ? 0.153 6.113 -0.841 1.00 98.81 197 GLU A CA 1
ATOM 1498 C C . GLU A 1 197 ? 0.696 4.797 -0.273 1.00 98.81 197 GLU A C 1
ATOM 1500 O O . GLU A 1 197 ? 0.295 3.731 -0.736 1.00 98.81 197 GLU A O 1
ATOM 1505 N N . VAL A 1 198 ? 1.568 4.839 0.742 1.00 98.81 198 VAL A N 1
ATOM 1506 C CA . VAL A 1 198 ? 2.022 3.604 1.409 1.00 98.81 198 VAL A CA 1
ATOM 1507 C C . VAL A 1 198 ? 0.820 2.861 1.994 1.00 98.81 198 VAL A C 1
ATOM 1509 O O . VAL A 1 198 ? 0.707 1.647 1.845 1.00 98.81 198 VAL A O 1
ATOM 1512 N N . ARG A 1 199 ? -0.112 3.593 2.614 1.00 98.81 199 ARG A N 1
ATOM 1513 C CA . ARG A 1 199 ? -1.362 3.027 3.131 1.00 98.81 199 ARG A CA 1
ATOM 1514 C C . ARG A 1 199 ? -2.197 2.366 2.045 1.00 98.81 199 ARG A C 1
ATOM 1516 O O . ARG A 1 199 ? -2.640 1.243 2.241 1.00 98.81 199 ARG A O 1
ATOM 1523 N N . GLU A 1 200 ? -2.365 3.023 0.904 1.00 98.88 200 GLU A N 1
ATOM 1524 C CA . GLU A 1 200 ? -3.119 2.483 -0.226 1.00 98.88 200 GLU A CA 1
ATOM 1525 C C . GLU A 1 200 ? -2.471 1.206 -0.789 1.00 98.88 200 GLU A C 1
ATOM 1527 O O . GLU A 1 200 ? -3.168 0.230 -1.058 1.00 98.88 200 GLU A O 1
ATOM 1532 N N . ALA A 1 201 ? -1.138 1.156 -0.879 1.00 98.88 201 ALA A N 1
ATOM 1533 C CA . ALA A 1 201 ? -0.408 -0.049 -1.275 1.00 98.88 201 ALA A CA 1
ATOM 1534 C C . ALA A 1 201 ? -0.611 -1.215 -0.283 1.00 98.88 201 ALA A C 1
ATOM 1536 O O . ALA A 1 201 ? -0.908 -2.340 -0.693 1.00 98.88 201 ALA A O 1
ATOM 1537 N N . VAL A 1 202 ? -0.523 -0.938 1.024 1.00 98.88 202 VAL A N 1
ATOM 1538 C CA . VAL A 1 202 ? -0.814 -1.900 2.105 1.00 98.88 202 VAL A CA 1
ATOM 1539 C C . VAL A 1 202 ? -2.270 -2.372 2.045 1.00 98.88 202 VAL A C 1
ATOM 1541 O O . VAL A 1 202 ? -2.547 -3.566 2.176 1.00 98.88 202 VAL A O 1
ATOM 1544 N N . ASP A 1 203 ? -3.208 -1.458 1.796 1.00 98.81 203 ASP A N 1
ATOM 1545 C CA . ASP A 1 203 ? -4.626 -1.773 1.666 1.00 98.81 203 ASP A CA 1
ATOM 1546 C C . ASP A 1 203 ? -4.905 -2.648 0.438 1.00 98.81 203 ASP A C 1
ATOM 1548 O O . ASP A 1 203 ? -5.680 -3.594 0.565 1.00 98.81 203 ASP A O 1
ATOM 1552 N N . PHE A 1 204 ? -4.254 -2.422 -0.711 1.00 98.81 204 PHE A N 1
ATOM 1553 C CA . PHE A 1 204 ? -4.360 -3.323 -1.867 1.00 98.81 204 PHE A CA 1
ATOM 1554 C C . PHE A 1 204 ? -3.893 -4.739 -1.529 1.00 98.81 204 PHE A C 1
ATOM 1556 O O . PHE A 1 204 ? -4.580 -5.709 -1.857 1.00 98.81 204 PHE A O 1
ATOM 1563 N N . LEU A 1 205 ? -2.754 -4.869 -0.847 1.00 98.81 205 LEU A N 1
ATOM 1564 C CA . LEU A 1 205 ? -2.216 -6.167 -0.443 1.00 98.81 205 LEU A CA 1
ATOM 1565 C C . LEU A 1 205 ? -3.171 -6.897 0.508 1.00 98.81 205 LEU A C 1
ATOM 1567 O O . LEU A 1 205 ? -3.501 -8.059 0.271 1.00 98.81 205 LEU A O 1
ATOM 1571 N N . HIS A 1 206 ? -3.673 -6.219 1.544 1.00 98.50 206 HIS A N 1
ATOM 1572 C CA . HIS A 1 206 ? -4.655 -6.795 2.463 1.00 98.50 206 HIS A CA 1
ATOM 1573 C C . HIS A 1 206 ? -5.981 -7.131 1.780 1.00 98.50 206 HIS A C 1
ATOM 1575 O O . HIS A 1 206 ? -6.553 -8.190 2.040 1.00 98.50 206 HIS A O 1
ATOM 1581 N N . TYR A 1 207 ? -6.466 -6.251 0.906 1.00 98.31 207 TYR A N 1
ATOM 1582 C CA . TYR A 1 207 ? -7.718 -6.439 0.190 1.00 98.31 207 TYR A CA 1
ATOM 1583 C C . TYR A 1 207 ? -7.655 -7.665 -0.723 1.00 98.31 207 TYR A C 1
ATOM 1585 O O . TYR A 1 207 ? -8.477 -8.570 -0.580 1.00 98.31 207 TYR A O 1
ATOM 1593 N N . TYR A 1 208 ? -6.651 -7.755 -1.601 1.00 98.44 208 TYR A N 1
ATOM 1594 C CA . TYR A 1 208 ? -6.519 -8.899 -2.504 1.00 98.44 208 TYR A CA 1
ATOM 1595 C C . TYR A 1 208 ? -6.159 -10.195 -1.771 1.00 98.44 208 TYR A C 1
ATOM 1597 O O . TYR A 1 208 ? -6.614 -11.259 -2.188 1.00 98.44 208 TYR A O 1
ATOM 1605 N N . ALA A 1 209 ? -5.425 -10.127 -0.652 1.00 98.00 209 ALA A N 1
ATOM 1606 C CA . ALA A 1 209 ? -5.213 -11.287 0.215 1.00 98.00 209 ALA A CA 1
ATOM 1607 C C . ALA A 1 209 ? -6.532 -11.818 0.800 1.00 98.00 209 ALA A C 1
ATOM 1609 O O . ALA A 1 209 ? -6.753 -13.026 0.795 1.00 98.00 209 ALA A O 1
ATOM 1610 N N . GLY A 1 210 ? -7.419 -10.938 1.276 1.00 96.19 210 GLY A N 1
ATOM 1611 C CA . GLY A 1 210 ? -8.742 -11.334 1.766 1.00 96.19 210 GLY A CA 1
ATOM 1612 C C . GLY A 1 210 ? -9.596 -11.962 0.663 1.00 96.19 210 GLY A C 1
ATOM 1613 O O . GLY A 1 210 ? -10.069 -13.082 0.818 1.00 96.19 210 GLY A O 1
ATOM 1614 N N . GLN A 1 211 ? -9.702 -11.287 -0.487 1.00 95.88 211 GLN A N 1
ATOM 1615 C CA . GLN A 1 211 ? -10.466 -11.773 -1.644 1.00 95.88 211 GLN A CA 1
ATOM 1616 C C . GLN A 1 211 ? -10.004 -13.163 -2.106 1.00 95.88 211 GLN A C 1
ATOM 1618 O O . GLN A 1 211 ? -10.815 -14.060 -2.306 1.00 95.88 211 GLN A O 1
ATOM 1623 N N . VAL A 1 212 ? -8.692 -13.376 -2.247 1.00 96.38 212 VAL A N 1
ATOM 1624 C CA . VAL A 1 212 ? -8.178 -14.667 -2.725 1.00 96.38 212 VAL A CA 1
ATOM 1625 C C . VAL A 1 212 ? -8.259 -15.768 -1.660 1.00 96.38 212 VAL A C 1
ATOM 1627 O O . VAL A 1 212 ? -8.420 -16.936 -1.998 1.00 96.38 212 VAL A O 1
ATOM 1630 N N . ARG A 1 213 ? -8.169 -15.427 -0.370 1.00 95.38 213 ARG A N 1
ATOM 1631 C CA . ARG A 1 213 ? -8.355 -16.394 0.720 1.00 95.38 213 ARG A CA 1
ATOM 1632 C C . ARG A 1 213 ? -9.794 -16.907 0.768 1.00 95.38 213 ARG A C 1
ATOM 1634 O O . ARG A 1 213 ? -9.986 -18.102 0.976 1.00 95.38 213 ARG A O 1
ATOM 1641 N N . ASP A 1 214 ? -10.761 -16.007 0.610 1.00 93.12 214 ASP A N 1
ATOM 1642 C CA . ASP A 1 214 ? -12.168 -16.292 0.898 1.00 93.12 214 ASP A CA 1
ATOM 1643 C C . ASP A 1 214 ? -12.936 -16.790 -0.338 1.00 93.12 214 ASP A C 1
ATOM 1645 O O . ASP A 1 214 ? -13.785 -17.672 -0.207 1.00 93.12 214 ASP A O 1
ATOM 1649 N N . ASP A 1 215 ? -12.599 -16.294 -1.536 1.00 94.19 215 ASP A N 1
ATOM 1650 C CA . ASP A 1 215 ? -13.427 -16.492 -2.736 1.00 94.19 215 ASP A CA 1
ATOM 1651 C C . ASP A 1 215 ? -12.752 -17.312 -3.856 1.00 94.19 215 ASP A C 1
ATOM 1653 O O . ASP A 1 215 ? -13.414 -17.705 -4.821 1.00 94.19 215 ASP A O 1
ATOM 1657 N N . PHE A 1 216 ? -11.444 -17.600 -3.770 1.00 94.69 216 PHE A N 1
ATOM 1658 C CA . PHE A 1 216 ? -10.714 -18.291 -4.843 1.00 94.69 216 PHE A CA 1
ATOM 1659 C C . PHE A 1 216 ? -10.465 -19.772 -4.550 1.00 94.69 216 PHE A C 1
ATOM 1661 O O . PHE A 1 216 ? -9.988 -20.170 -3.491 1.00 94.69 216 PHE A O 1
ATOM 1668 N N . ALA A 1 217 ? -10.670 -20.584 -5.586 1.00 94.25 217 ALA A N 1
ATOM 1669 C CA . ALA A 1 217 ? -10.270 -21.984 -5.648 1.00 94.25 217 ALA A CA 1
ATOM 1670 C C . ALA A 1 217 ? -9.633 -22.259 -7.016 1.00 94.25 217 ALA A C 1
ATOM 1672 O O . ALA A 1 217 ? -10.148 -21.806 -8.042 1.00 94.25 217 ALA A O 1
ATOM 1673 N N . ASN A 1 218 ? -8.516 -22.988 -7.051 1.00 91.62 218 ASN A N 1
ATOM 1674 C CA . ASN A 1 218 ? -7.773 -23.241 -8.293 1.00 91.62 218 ASN A CA 1
ATOM 1675 C C . ASN A 1 218 ? -8.573 -24.112 -9.286 1.00 91.62 218 ASN A C 1
ATOM 1677 O O . ASN A 1 218 ? -8.306 -24.108 -10.488 1.00 91.62 218 ASN A O 1
ATOM 1681 N N . GLU A 1 219 ? -9.562 -24.862 -8.805 1.00 91.69 219 GLU A N 1
ATOM 1682 C CA . GLU A 1 219 ? -10.455 -25.682 -9.619 1.00 91.69 219 GLU A CA 1
ATOM 1683 C C . GLU A 1 219 ? -11.371 -24.821 -10.496 1.00 91.69 219 GLU A C 1
ATOM 1685 O O . GLU A 1 219 ? -11.625 -25.180 -11.648 1.00 91.69 219 GLU A O 1
ATOM 1690 N N . THR A 1 220 ? -11.836 -23.687 -9.961 1.00 93.88 220 THR A N 1
ATOM 1691 C CA . THR A 1 220 ? -12.835 -22.806 -10.585 1.00 93.88 220 THR A CA 1
ATOM 1692 C C . THR A 1 220 ? -12.235 -21.527 -11.166 1.00 93.88 220 THR A C 1
ATOM 1694 O O . THR A 1 220 ? -12.759 -21.009 -12.149 1.00 93.88 220 THR A O 1
ATOM 1697 N N . HIS A 1 221 ? -11.115 -21.046 -10.623 1.00 94.69 221 HIS A N 1
ATOM 1698 C CA . HIS A 1 221 ? -10.461 -19.804 -11.031 1.00 94.69 221 HIS A CA 1
ATOM 1699 C C . HIS A 1 221 ? -9.098 -20.112 -11.648 1.00 94.69 221 HIS A C 1
ATOM 1701 O O . HIS A 1 221 ? -8.105 -20.3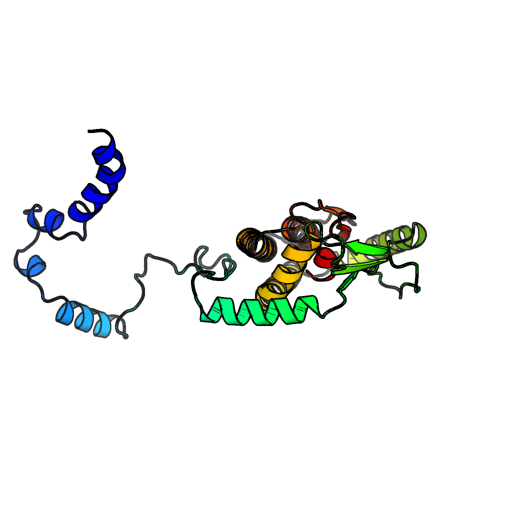29 -10.950 1.00 94.69 221 HIS A O 1
ATOM 1707 N N . ARG A 1 222 ? -9.062 -20.161 -12.983 1.00 94.94 222 ARG A N 1
ATOM 1708 C CA . ARG A 1 222 ? -7.834 -20.387 -13.754 1.00 94.94 222 ARG A CA 1
ATOM 1709 C C . ARG A 1 222 ? -7.166 -19.050 -14.099 1.00 94.94 222 ARG A C 1
ATOM 1711 O O . ARG A 1 222 ? -7.872 -18.126 -14.502 1.00 94.94 222 ARG A O 1
ATOM 1718 N N . PRO A 1 223 ? -5.834 -18.939 -13.973 1.00 96.38 223 PRO A N 1
ATOM 1719 C CA . PRO A 1 223 ? -5.103 -17.735 -14.333 1.00 96.38 223 PRO A CA 1
ATOM 1720 C C . PRO A 1 223 ? -5.066 -17.564 -15.851 1.00 96.38 223 PRO A C 1
ATOM 1722 O O . PRO A 1 223 ? -5.226 -18.522 -16.609 1.00 96.38 223 PRO A O 1
ATOM 1725 N N . LEU A 1 224 ? -4.795 -16.338 -16.285 1.00 96.44 224 LEU A N 1
ATOM 1726 C CA . LEU A 1 224 ? -4.583 -16.004 -17.692 1.00 96.44 224 LEU A CA 1
ATOM 1727 C C . LEU A 1 224 ? -3.204 -16.467 -18.188 1.00 96.44 224 LEU A C 1
ATOM 1729 O O . LEU A 1 224 ? -3.034 -16.713 -19.379 1.00 96.44 224 LEU A O 1
ATOM 1733 N N . GLY A 1 225 ? -2.230 -16.587 -17.281 1.00 95.12 225 GLY A N 1
ATOM 1734 C CA . GLY A 1 225 ? -0.822 -16.839 -17.596 1.00 95.12 225 GLY A CA 1
ATOM 1735 C C . GLY A 1 225 ? 0.038 -15.640 -17.193 1.00 95.12 225 GLY A C 1
ATOM 1736 O O . GLY A 1 225 ? -0.269 -15.001 -16.190 1.00 95.12 225 GLY A O 1
ATOM 1737 N N . PRO A 1 226 ? 1.116 -15.317 -17.925 1.00 97.00 226 PRO A N 1
ATOM 1738 C CA . PRO A 1 226 ? 1.902 -14.116 -17.662 1.00 97.00 226 PRO A CA 1
ATOM 1739 C C . PRO A 1 226 ? 1.105 -12.822 -17.844 1.00 97.00 226 PRO A C 1
ATOM 1741 O O . PRO A 1 226 ? 0.459 -12.618 -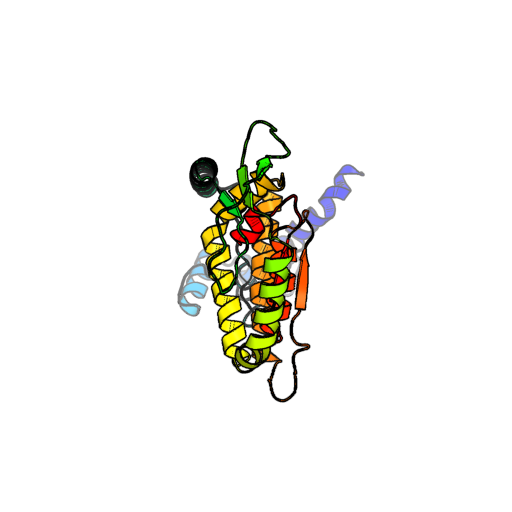18.871 1.00 97.00 226 PRO A O 1
ATOM 1744 N N . VAL A 1 227 ? 1.196 -11.925 -16.861 1.00 98.31 227 VAL A N 1
ATOM 1745 C CA . VAL A 1 227 ? 0.569 -10.597 -16.883 1.00 98.31 227 VAL A CA 1
ATOM 1746 C C . VAL A 1 227 ? 1.649 -9.527 -16.778 1.00 98.31 227 VAL A C 1
ATOM 1748 O O . VAL A 1 227 ? 2.466 -9.549 -15.861 1.00 98.31 227 VAL A O 1
ATOM 1751 N N . VAL A 1 228 ? 1.636 -8.571 -17.708 1.00 98.12 228 VAL A N 1
ATOM 1752 C CA . VAL A 1 228 ? 2.526 -7.404 -17.673 1.00 98.12 228 VAL A CA 1
ATOM 1753 C C . VAL A 1 228 ? 1.811 -6.252 -16.968 1.00 98.12 228 VAL A C 1
ATOM 1755 O O . VAL A 1 228 ? 0.806 -5.736 -17.456 1.00 98.12 228 VAL A O 1
ATOM 1758 N N . CYS A 1 229 ? 2.341 -5.840 -15.822 1.00 98.44 229 CYS A N 1
ATOM 1759 C CA . CYS A 1 229 ? 1.872 -4.714 -15.026 1.00 98.44 229 CYS A CA 1
ATOM 1760 C C . CYS A 1 229 ? 2.705 -3.474 -15.370 1.00 98.44 229 CYS A C 1
ATOM 1762 O O . CYS A 1 229 ? 3.864 -3.369 -14.968 1.00 98.44 229 CYS A O 1
ATOM 1764 N N . ILE A 1 230 ? 2.118 -2.546 -16.131 1.00 98.56 230 ILE A N 1
ATOM 1765 C CA . ILE A 1 230 ? 2.738 -1.259 -16.470 1.00 98.56 230 ILE A CA 1
ATOM 1766 C C . ILE A 1 230 ? 2.108 -0.180 -15.592 1.00 98.56 230 ILE A C 1
ATOM 1768 O O . ILE A 1 230 ? 0.921 0.129 -15.747 1.00 98.56 230 ILE A O 1
ATOM 1772 N N . SER A 1 231 ? 2.896 0.386 -14.679 1.00 98.38 231 SER A N 1
ATOM 1773 C CA . SER A 1 231 ? 2.406 1.338 -13.681 1.00 98.38 231 SER A CA 1
ATOM 1774 C C . SER A 1 231 ? 2.826 2.783 -13.991 1.00 98.38 231 SER A C 1
ATOM 1776 O O . SER A 1 231 ? 3.883 3.016 -14.588 1.00 98.38 231 SER A O 1
ATOM 1778 N N . PRO A 1 232 ? 2.003 3.779 -13.617 1.00 98.56 232 PRO A N 1
ATOM 1779 C CA . PRO A 1 232 ? 2.307 5.189 -13.830 1.00 98.56 232 PRO A CA 1
ATOM 1780 C C . PRO A 1 232 ? 3.192 5.766 -12.710 1.00 98.56 232 PRO A C 1
ATOM 1782 O O . PRO A 1 232 ? 3.283 5.212 -11.618 1.00 98.56 232 PRO A O 1
ATOM 1785 N N . TRP A 1 233 ? 3.790 6.934 -12.957 1.00 98.31 233 TRP A N 1
ATOM 1786 C CA . TRP A 1 233 ? 4.692 7.610 -12.013 1.00 98.31 233 TRP A CA 1
ATOM 1787 C C . TRP A 1 233 ? 3.982 8.381 -10.889 1.00 98.31 233 TRP A C 1
ATOM 1789 O O . TRP A 1 233 ? 4.623 8.779 -9.923 1.00 98.31 233 TRP A O 1
ATOM 1799 N N . ASN A 1 234 ? 2.680 8.661 -11.009 1.00 97.62 234 ASN A N 1
ATOM 1800 C CA . ASN A 1 234 ? 1.954 9.533 -10.073 1.00 97.62 234 ASN A CA 1
ATOM 1801 C C . ASN A 1 234 ? 1.461 8.803 -8.809 1.00 97.62 234 ASN A C 1
ATOM 1803 O O . ASN A 1 234 ? 1.242 9.442 -7.778 1.00 97.62 234 ASN A O 1
ATOM 1807 N N . PHE A 1 235 ? 1.315 7.480 -8.880 1.00 98.50 235 PHE A N 1
ATOM 1808 C CA . PHE A 1 235 ? 1.159 6.575 -7.735 1.00 98.50 235 PHE A CA 1
ATOM 1809 C C . PHE A 1 235 ? 2.147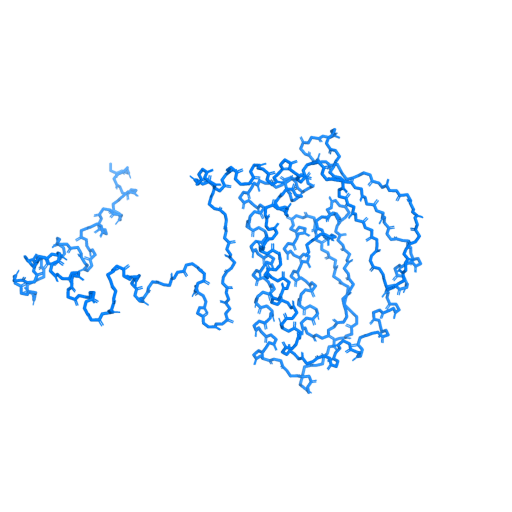 5.416 -7.895 1.00 98.50 235 PHE A C 1
ATOM 1811 O O . PHE A 1 235 ? 1.744 4.281 -8.184 1.00 98.50 235 PHE A O 1
ATOM 1818 N N . PRO A 1 236 ? 3.449 5.729 -7.803 1.00 98.62 236 PRO A N 1
ATOM 1819 C CA . PRO A 1 236 ? 4.500 4.818 -8.214 1.00 98.62 236 PRO A CA 1
ATOM 1820 C C . PRO A 1 236 ? 4.674 3.622 -7.271 1.00 98.62 236 PRO A C 1
ATOM 1822 O O . PRO A 1 236 ? 5.300 2.645 -7.667 1.00 98.62 236 PRO A O 1
ATOM 1825 N N . LEU A 1 237 ? 4.095 3.672 -6.065 1.00 98.88 237 LEU A N 1
ATOM 1826 C CA . LEU A 1 237 ? 4.007 2.543 -5.144 1.00 98.88 237 LEU A CA 1
ATOM 1827 C C . LEU A 1 237 ? 2.605 1.926 -5.151 1.00 98.88 237 LEU A C 1
ATOM 1829 O O . LEU A 1 237 ? 2.470 0.728 -5.363 1.00 98.88 237 LEU A O 1
ATOM 1833 N N . ALA A 1 238 ? 1.545 2.715 -4.948 1.00 98.75 238 ALA A N 1
ATOM 1834 C CA . ALA A 1 238 ? 0.211 2.141 -4.730 1.00 98.75 238 ALA A CA 1
ATOM 1835 C C . ALA A 1 238 ? -0.355 1.427 -5.962 1.00 98.75 238 ALA A C 1
ATOM 1837 O O . ALA A 1 238 ? -0.769 0.272 -5.860 1.00 98.75 238 ALA A O 1
ATOM 1838 N N . ILE A 1 239 ? -0.344 2.072 -7.135 1.00 98.81 239 ILE A N 1
ATOM 1839 C CA . ILE A 1 239 ? -0.864 1.445 -8.361 1.00 98.81 239 ILE A CA 1
ATOM 1840 C C . ILE A 1 239 ? 0.065 0.317 -8.817 1.00 98.81 239 ILE A C 1
ATOM 1842 O O . ILE A 1 239 ? -0.423 -0.730 -9.243 1.00 98.81 239 ILE A O 1
ATOM 1846 N N . PHE A 1 240 ? 1.383 0.505 -8.685 1.00 98.75 240 PHE A N 1
ATOM 1847 C CA . PHE A 1 240 ? 2.380 -0.535 -8.953 1.00 98.75 240 PHE A CA 1
ATOM 1848 C C . PHE A 1 240 ? 2.085 -1.807 -8.148 1.00 98.75 240 PHE A C 1
ATOM 1850 O O . PHE A 1 240 ? 1.824 -2.863 -8.728 1.00 98.75 240 PHE A O 1
ATOM 1857 N N . THR A 1 241 ? 2.016 -1.681 -6.824 1.00 98.81 241 THR A N 1
ATOM 1858 C CA . THR A 1 241 ? 1.725 -2.789 -5.913 1.00 98.81 241 THR A CA 1
ATOM 1859 C C . THR A 1 241 ? 0.344 -3.373 -6.173 1.00 98.81 241 THR A C 1
ATOM 1861 O O . THR A 1 241 ? 0.211 -4.590 -6.246 1.00 98.81 241 THR A O 1
ATOM 1864 N N . GLY A 1 242 ? -0.686 -2.545 -6.367 1.00 98.62 242 GLY A N 1
ATOM 1865 C CA . GLY A 1 242 ? -2.053 -3.013 -6.593 1.00 98.62 242 GLY A CA 1
ATOM 1866 C C . GLY A 1 242 ? -2.198 -3.891 -7.838 1.00 98.62 242 GLY A C 1
ATOM 1867 O O . GLY A 1 242 ? -2.813 -4.956 -7.768 1.00 98.62 242 GLY A O 1
ATOM 1868 N N . GLN A 1 243 ? -1.600 -3.487 -8.964 1.00 98.56 243 GLN A N 1
ATOM 1869 C CA . GLN A 1 243 ? -1.623 -4.271 -10.205 1.00 98.56 243 GLN A CA 1
ATOM 1870 C C . GLN A 1 243 ? -0.907 -5.619 -10.040 1.00 98.56 243 GLN A C 1
ATOM 1872 O O . GLN A 1 243 ? -1.449 -6.660 -10.420 1.00 98.56 243 GLN A O 1
ATOM 1877 N N . ILE A 1 244 ? 0.293 -5.605 -9.451 1.00 98.31 244 ILE A N 1
ATOM 1878 C CA . ILE A 1 244 ? 1.121 -6.805 -9.268 1.00 98.31 244 ILE A CA 1
ATOM 1879 C C . ILE A 1 244 ? 0.471 -7.754 -8.258 1.00 98.31 244 ILE A C 1
ATOM 1881 O O . ILE A 1 244 ? 0.348 -8.949 -8.524 1.00 98.31 244 ILE A O 1
ATOM 1885 N N . ALA A 1 245 ? -0.006 -7.228 -7.129 1.00 98.56 245 ALA A N 1
ATOM 1886 C CA . ALA A 1 245 ? -0.675 -7.997 -6.087 1.00 98.56 245 ALA A CA 1
ATOM 1887 C C . ALA A 1 245 ? -1.913 -8.717 -6.630 1.00 98.56 245 ALA A C 1
ATOM 1889 O O . ALA A 1 245 ? -2.071 -9.911 -6.388 1.00 98.56 245 ALA A O 1
ATOM 1890 N N . ALA A 1 246 ? -2.752 -8.030 -7.411 1.00 98.50 246 ALA A N 1
ATOM 1891 C CA . ALA A 1 246 ? -3.924 -8.641 -8.031 1.00 98.50 246 ALA A CA 1
ATOM 1892 C C . ALA A 1 246 ? -3.541 -9.779 -8.994 1.00 98.50 246 ALA A C 1
ATOM 1894 O O . ALA A 1 246 ? -4.118 -10.867 -8.929 1.00 98.50 246 ALA A O 1
ATOM 1895 N N . ALA A 1 247 ? -2.544 -9.555 -9.859 1.00 98.25 247 ALA A N 1
ATOM 1896 C CA . ALA A 1 247 ? -2.076 -10.565 -10.805 1.00 98.25 247 ALA A CA 1
ATOM 1897 C C . ALA A 1 247 ? -1.552 -11.815 -10.079 1.00 98.25 247 ALA A C 1
ATOM 1899 O O . ALA A 1 247 ? -2.005 -12.929 -10.367 1.00 98.25 247 ALA A O 1
ATOM 1900 N N . LEU A 1 248 ? -0.664 -11.621 -9.099 1.00 98.25 248 LEU A N 1
ATOM 1901 C CA . LEU A 1 248 ? -0.078 -12.698 -8.304 1.00 98.25 248 LEU A CA 1
ATOM 1902 C C . LEU A 1 248 ? -1.139 -13.443 -7.484 1.00 98.25 248 LEU A C 1
ATOM 1904 O O . LEU A 1 248 ? -1.152 -14.675 -7.490 1.00 98.25 248 LEU A O 1
ATOM 1908 N N . ALA A 1 249 ? -2.065 -12.730 -6.834 1.00 97.94 249 ALA A N 1
ATOM 1909 C CA . ALA A 1 249 ? -3.164 -13.329 -6.073 1.00 97.94 249 ALA A CA 1
ATOM 1910 C C . ALA A 1 249 ? -4.025 -14.248 -6.951 1.00 97.94 249 ALA A C 1
ATOM 1912 O O . ALA A 1 249 ? -4.295 -15.393 -6.583 1.00 97.94 249 ALA A O 1
ATOM 1913 N N . ALA A 1 250 ? -4.369 -13.809 -8.162 1.00 97.69 250 ALA A N 1
ATOM 1914 C CA . ALA A 1 250 ? -5.144 -14.604 -9.113 1.00 97.69 250 ALA A CA 1
ATOM 1915 C C . ALA A 1 250 ? -4.373 -15.800 -9.722 1.00 97.69 250 ALA A C 1
ATOM 1917 O O . ALA A 1 250 ? -4.926 -16.527 -10.543 1.00 97.69 250 ALA A O 1
ATOM 1918 N N . GLY A 1 251 ? -3.120 -16.039 -9.313 1.00 97.62 251 GLY A N 1
ATOM 1919 C CA . GLY A 1 251 ? -2.308 -17.178 -9.754 1.00 97.62 251 GLY A CA 1
ATOM 1920 C C . GLY A 1 251 ? -1.552 -16.940 -11.063 1.00 97.62 251 GLY A C 1
ATOM 1921 O O . GLY A 1 251 ? -1.033 -17.890 -11.643 1.00 97.62 251 GLY A O 1
ATOM 1922 N N . ASN A 1 252 ? -1.479 -15.693 -11.534 1.00 98.25 252 ASN A N 1
ATOM 1923 C CA . ASN A 1 252 ? -0.682 -15.308 -12.699 1.00 98.25 252 ASN A CA 1
ATOM 1924 C C . ASN A 1 252 ? 0.772 -15.073 -12.284 1.00 98.25 252 ASN A C 1
ATOM 1926 O O . ASN A 1 252 ? 1.023 -14.515 -11.218 1.00 98.25 252 ASN A O 1
ATOM 1930 N N . SER A 1 253 ? 1.733 -15.424 -13.135 1.00 96.62 253 SER A N 1
ATOM 1931 C CA . SER A 1 253 ? 3.089 -14.873 -13.028 1.00 96.62 253 SER A CA 1
ATOM 1932 C C . SER A 1 253 ? 3.070 -13.405 -13.474 1.00 96.62 253 SER A C 1
ATOM 1934 O O . SER A 1 253 ? 2.482 -13.095 -14.512 1.00 96.62 253 SER A O 1
ATOM 1936 N N . GLY A 1 254 ? 3.705 -12.502 -12.726 1.00 93.00 254 GLY A N 1
ATOM 1937 C CA . GLY A 1 254 ? 3.715 -11.066 -13.029 1.00 93.00 254 GLY A CA 1
ATOM 1938 C C . GLY A 1 254 ? 5.052 -10.575 -13.589 1.00 93.00 254 GLY A C 1
ATOM 1939 O O . GLY A 1 254 ? 6.104 -10.977 -13.101 1.00 93.00 254 GLY A O 1
ATOM 1940 N N . LEU A 1 255 ? 5.009 -9.670 -14.568 1.00 97.38 255 LEU A N 1
ATOM 1941 C CA . LEU A 1 255 ? 6.140 -8.824 -14.956 1.00 97.38 255 LEU A CA 1
ATOM 1942 C C . LEU A 1 255 ? 5.818 -7.375 -14.614 1.00 97.38 255 LEU A C 1
ATOM 1944 O O . LEU A 1 255 ? 4.810 -6.842 -15.070 1.00 97.38 255 LEU A O 1
ATOM 1948 N N . ALA A 1 256 ? 6.685 -6.728 -13.849 1.00 98.25 256 ALA A N 1
ATOM 1949 C CA . ALA A 1 256 ? 6.490 -5.354 -13.419 1.00 98.25 256 ALA A CA 1
ATOM 1950 C C . ALA A 1 256 ? 7.351 -4.398 -14.253 1.00 98.25 256 ALA A C 1
ATOM 1952 O O . ALA A 1 256 ? 8.578 -4.496 -14.245 1.00 98.25 256 ALA A O 1
ATOM 1953 N N . LYS A 1 257 ? 6.717 -3.455 -14.958 1.00 98.25 257 LYS A N 1
ATOM 1954 C CA . LYS A 1 257 ? 7.396 -2.364 -15.667 1.00 98.25 257 LYS A CA 1
ATOM 1955 C C . LYS A 1 257 ? 6.950 -1.032 -15.057 1.00 98.25 257 LYS A C 1
ATOM 1957 O O . LYS A 1 257 ? 5.899 -0.516 -15.447 1.00 98.25 257 LYS A O 1
ATOM 1962 N N . PRO A 1 258 ? 7.726 -0.451 -14.128 1.00 98.38 258 PRO A N 1
ATOM 1963 C CA . PRO A 1 258 ? 7.398 0.849 -13.564 1.00 98.38 258 PRO A CA 1
ATOM 1964 C C . PRO A 1 258 ? 7.649 1.987 -14.559 1.00 98.38 258 PRO A C 1
ATOM 1966 O O . PRO A 1 258 ? 8.369 1.846 -15.558 1.00 98.38 258 PRO A O 1
ATOM 1969 N N . ALA A 1 259 ? 7.052 3.143 -14.289 1.00 98.44 259 ALA A N 1
ATOM 1970 C CA . ALA A 1 259 ? 7.368 4.369 -15.004 1.00 98.44 259 ALA A CA 1
ATOM 1971 C C . ALA A 1 259 ? 8.855 4.740 -14.840 1.00 98.44 259 ALA A C 1
ATOM 1973 O O . ALA A 1 259 ? 9.451 4.538 -13.785 1.00 98.44 259 ALA A O 1
ATOM 1974 N N . GLU A 1 260 ? 9.448 5.297 -15.896 1.00 97.25 260 GLU A N 1
ATOM 1975 C CA . GLU A 1 260 ? 10.869 5.686 -15.938 1.00 97.25 260 GLU A CA 1
ATOM 1976 C C . GLU A 1 260 ? 11.221 6.798 -14.937 1.00 97.25 260 GLU A C 1
ATOM 1978 O O . GLU A 1 260 ? 12.368 6.915 -14.520 1.00 97.25 260 GLU A O 1
ATOM 1983 N N . GLN A 1 261 ? 10.232 7.597 -14.520 1.00 98.00 261 GLN A N 1
ATOM 1984 C CA . GLN A 1 261 ? 10.412 8.681 -13.554 1.00 98.00 261 GLN A CA 1
ATOM 1985 C C . GLN A 1 261 ? 10.514 8.188 -12.104 1.00 98.00 261 GLN A C 1
ATOM 1987 O O . GLN A 1 261 ? 10.975 8.939 -11.251 1.00 98.00 261 GLN A O 1
ATOM 1992 N N . SER A 1 262 ? 10.051 6.969 -11.810 1.00 98.25 262 SER A N 1
ATOM 1993 C CA . SER A 1 262 ? 9.934 6.460 -10.438 1.00 98.25 262 SER A CA 1
ATOM 1994 C C . SER A 1 262 ? 10.371 4.990 -10.263 1.00 98.25 262 SER A C 1
ATOM 1996 O O . SER A 1 262 ? 9.594 4.176 -9.748 1.00 98.25 262 SER A O 1
ATOM 1998 N N . PRO A 1 263 ? 11.559 4.588 -10.748 1.00 98.50 263 PRO A N 1
ATOM 1999 C CA . PRO A 1 263 ? 12.001 3.198 -10.693 1.00 98.50 263 PRO A CA 1
ATOM 2000 C C . PRO A 1 263 ? 12.491 2.754 -9.305 1.00 98.50 263 PRO A C 1
ATOM 2002 O O . PRO A 1 263 ? 12.455 1.560 -9.013 1.00 98.50 263 PRO A O 1
ATOM 2005 N N . LEU A 1 264 ? 12.966 3.668 -8.449 1.00 98.69 264 LEU A N 1
ATOM 2006 C CA . LEU A 1 264 ? 13.546 3.334 -7.146 1.00 98.69 264 LEU A CA 1
ATOM 2007 C C . LEU A 1 264 ? 12.473 2.835 -6.191 1.00 98.69 264 LEU A C 1
ATOM 2009 O O . LEU A 1 264 ? 12.642 1.767 -5.611 1.00 98.69 264 LEU A O 1
ATOM 2013 N N . ILE A 1 265 ? 11.363 3.561 -6.045 1.00 98.62 265 ILE A N 1
ATOM 2014 C CA . ILE A 1 265 ? 10.282 3.134 -5.158 1.00 98.62 265 ILE A CA 1
ATOM 2015 C C . ILE A 1 265 ? 9.681 1.798 -5.597 1.00 98.62 265 ILE A C 1
ATOM 2017 O O . ILE A 1 265 ? 9.407 0.959 -4.747 1.00 98.62 265 ILE A O 1
ATOM 2021 N N . ALA A 1 266 ? 9.571 1.557 -6.905 1.00 98.44 266 ALA A N 1
ATOM 2022 C CA . ALA A 1 266 ? 9.115 0.282 -7.451 1.00 98.44 266 ALA A CA 1
ATOM 2023 C C . ALA A 1 266 ? 10.079 -0.882 -7.154 1.00 98.44 266 ALA A C 1
ATOM 2025 O O . ALA A 1 266 ? 9.652 -2.024 -7.051 1.00 98.44 266 ALA A O 1
ATOM 2026 N N . ALA A 1 267 ? 11.381 -0.612 -7.022 1.00 97.81 267 ALA A N 1
ATOM 2027 C CA . ALA A 1 267 ? 12.368 -1.626 -6.654 1.00 97.81 267 ALA A CA 1
ATOM 2028 C C . ALA A 1 267 ? 12.417 -1.911 -5.141 1.00 97.81 267 ALA A C 1
ATOM 2030 O O . ALA A 1 267 ? 12.955 -2.941 -4.743 1.00 97.81 267 ALA A O 1
ATOM 2031 N N . GLN A 1 268 ? 11.926 -0.992 -4.301 1.00 95.88 268 GLN A N 1
ATOM 2032 C CA . GLN A 1 268 ? 11.986 -1.108 -2.837 1.00 95.88 268 GLN A CA 1
ATOM 2033 C C . GLN A 1 268 ? 10.659 -1.514 -2.188 1.00 95.88 268 GLN A C 1
ATOM 2035 O O . GLN A 1 268 ? 10.682 -2.095 -1.103 1.00 95.88 268 GLN A O 1
ATOM 2040 N N . GLY A 1 269 ? 9.530 -1.145 -2.797 1.00 82.88 269 GLY A N 1
ATOM 2041 C CA . GLY A 1 269 ? 8.181 -1.455 -2.321 1.00 82.88 269 GLY A CA 1
ATOM 2042 C C . GLY A 1 269 ? 7.714 -2.837 -2.737 1.00 82.88 269 GLY A C 1
ATOM 2043 O O . GLY A 1 269 ? 7.161 -3.534 -1.857 1.00 82.88 269 GLY A O 1
#